Protein AF-0000000076352320 (afdb_homodimer)

Secondary structure (DSSP, 8-state):
---------HHHHHHHHHHHHHHHHHHHHHHSSGGGS-HHHHHHHHHHHHH-SB-HHHHHHHHT--HHHHHHHHHHHHHTTSEEEEE-SS-TTSEEEEE-HHHHHHHHHHHHHHHHHHHHHHHHH--HHHHHHHHHHHHHHHHHH--/---------HHHHHHHHHHHHHHHHHHHHHHSSGGGS-HHHHHHHHHHHHH-SB-HHHHHHHHT--HHHHHHHHHHHHHTTSEEEEE-SS-TTSEEEEE-HHHHHHHHHHHHHHHHHHHHHHHHH--HHHHHHHHHHHHHHHHHH--

Structure (mmCIF, N/CA/C/O backbone):
data_AF-0000000076352320-model_v1
#
loop_
_entity.id
_entity.type
_entity.pdbx_description
1 polymer 'MarR family transcriptional regulator'
#
loop_
_atom_site.group_PDB
_atom_site.id
_atom_site.type_symbol
_atom_site.label_atom_id
_atom_site.label_alt_id
_atom_site.label_comp_id
_atom_site.label_asym_id
_atom_site.label_entity_id
_atom_site.label_seq_id
_atom_site.pdbx_PDB_ins_code
_atom_site.Cartn_x
_atom_site.Cartn_y
_atom_site.Cartn_z
_atom_site.occupancy
_atom_site.B_iso_or_equiv
_atom_site.auth_seq_id
_atom_site.auth_comp_id
_atom_site.auth_asym_id
_atom_site.auth_atom_id
_atom_site.pdbx_PDB_model_num
ATOM 1 N N . MET A 1 1 ? 25.062 30.812 15.586 1 33.06 1 MET A N 1
ATOM 2 C CA . MET A 1 1 ? 24.734 30.047 14.383 1 33.06 1 MET A CA 1
ATOM 3 C C . MET A 1 1 ? 23.219 30.016 14.148 1 33.06 1 MET A C 1
ATOM 5 O O . MET A 1 1 ? 22.484 29.469 14.969 1 33.06 1 MET A O 1
ATOM 9 N N . SER A 1 2 ? 22.484 31.094 13.938 1 37.84 2 SER A N 1
ATOM 10 C CA . SER A 1 2 ? 21.078 31.5 13.922 1 37.84 2 SER A CA 1
ATOM 11 C C . SER A 1 2 ? 20.219 30.453 13.227 1 37.84 2 SER A C 1
ATOM 13 O O . SER A 1 2 ? 20.438 30.141 12.055 1 37.84 2 SER A O 1
ATOM 15 N N . GLY A 1 3 ? 19.938 29.25 13.742 1 38.16 3 GLY A N 1
ATOM 16 C CA . GLY A 1 3 ? 19.312 28 13.336 1 38.16 3 GLY A CA 1
ATOM 17 C C . GLY A 1 3 ? 18.125 28.219 12.406 1 38.16 3 GLY A C 1
ATOM 18 O O . GLY A 1 3 ? 16.984 28.359 12.867 1 38.16 3 GLY A O 1
ATOM 19 N N . HIS A 1 4 ? 18.047 29.016 11.344 1 44.88 4 HIS A N 1
ATOM 20 C CA . HIS A 1 4 ? 17.141 29.594 10.352 1 44.88 4 HIS A CA 1
ATOM 21 C C . HIS A 1 4 ? 16.094 28.578 9.922 1 44.88 4 HIS A C 1
ATOM 23 O O . HIS A 1 4 ? 16.422 27.516 9.406 1 44.88 4 HIS A O 1
ATOM 29 N N . SER A 1 5 ? 14.945 28.25 10.68 1 54.12 5 SER A N 1
ATOM 30 C CA . SER A 1 5 ? 13.766 27.391 10.562 1 54.12 5 SER A CA 1
ATOM 31 C C . SER A 1 5 ? 13.336 27.234 9.102 1 54.12 5 SER A C 1
ATOM 33 O O . SER A 1 5 ? 12.664 28.109 8.555 1 54.12 5 SER A O 1
ATOM 35 N N . GLU A 1 6 ? 14.25 26.891 8.148 1 72.38 6 GLU A N 1
ATOM 36 C CA . GLU A 1 6 ? 14.109 26.781 6.695 1 72.38 6 GLU A CA 1
ATOM 37 C C . GLU A 1 6 ? 12.75 26.234 6.305 1 72.38 6 GLU A C 1
ATOM 39 O O . GLU A 1 6 ? 12.266 25.266 6.914 1 72.38 6 GLU A O 1
ATOM 44 N N . GLU A 1 7 ? 11.93 27.188 5.766 1 89.44 7 GLU A N 1
ATOM 45 C CA . GLU A 1 7 ? 10.617 26.844 5.227 1 89.44 7 GLU A CA 1
ATOM 46 C C . GLU A 1 7 ? 10.664 25.547 4.43 1 89.44 7 GLU A C 1
ATOM 48 O O . GLU A 1 7 ? 11.586 25.328 3.641 1 89.44 7 GLU A O 1
ATOM 53 N N . PRO A 1 8 ? 9.82 24.688 4.875 1 94.69 8 PRO A N 1
ATOM 54 C CA . PRO A 1 8 ? 9.812 23.438 4.113 1 94.69 8 PRO A CA 1
ATOM 55 C C . PRO A 1 8 ? 9.594 23.656 2.619 1 94.69 8 PRO A C 1
ATOM 57 O O . PRO A 1 8 ? 8.875 24.578 2.225 1 94.69 8 PRO A O 1
ATOM 60 N N . THR A 1 9 ? 10.281 22.953 1.818 1 96.62 9 THR A N 1
ATOM 61 C CA . THR A 1 9 ? 10.055 22.953 0.377 1 96.62 9 THR A CA 1
ATOM 62 C C . THR A 1 9 ? 9.094 21.844 -0.023 1 96.62 9 THR A C 1
ATOM 64 O O . THR A 1 9 ? 8.961 20.844 0.687 1 96.62 9 THR A O 1
ATOM 67 N N . PRO A 1 10 ? 8.406 22.016 -1.134 1 97.12 10 PRO A N 1
ATOM 68 C CA . PRO A 1 10 ? 7.531 20.953 -1.627 1 97.12 10 PRO A CA 1
ATOM 69 C C . PRO A 1 10 ? 8.258 19.625 -1.788 1 97.12 10 PRO A C 1
ATOM 71 O O . PRO A 1 10 ? 7.703 18.562 -1.459 1 97.12 10 PRO A O 1
ATOM 74 N N . GLU A 1 11 ? 9.523 19.656 -2.23 1 96.31 11 GLU A N 1
ATOM 75 C CA . GLU A 1 11 ? 10.312 18.438 -2.432 1 96.31 11 GLU A CA 1
ATOM 76 C C . GLU A 1 11 ? 10.57 17.719 -1.11 1 96.31 11 GLU A C 1
ATOM 78 O O . GLU A 1 11 ? 10.461 16.484 -1.034 1 96.31 11 GLU A O 1
ATOM 83 N N . GLN A 1 12 ? 10.914 18.469 -0.175 1 96.31 12 GLN A N 1
ATOM 84 C CA . GLN A 1 12 ? 11.195 17.891 1.137 1 96.31 12 GLN A CA 1
ATOM 85 C C . GLN A 1 12 ? 9.938 17.297 1.76 1 96.31 12 GLN A C 1
ATOM 87 O O . GLN A 1 12 ? 9.969 16.188 2.287 1 96.31 12 GLN A O 1
ATOM 92 N N . VAL A 1 13 ? 8.836 18.047 1.68 1 97.56 13 VAL A N 1
ATOM 93 C CA . VAL A 1 13 ? 7.582 17.578 2.268 1 97.56 13 VAL A CA 1
ATOM 94 C C . VAL A 1 13 ? 7.09 16.344 1.534 1 97.56 13 VAL A C 1
ATOM 96 O O . VAL A 1 13 ? 6.625 15.383 2.162 1 97.56 13 VAL A O 1
ATOM 99 N N . ALA A 1 14 ? 7.23 16.328 0.217 1 97.44 14 ALA A N 1
ATOM 100 C CA . ALA A 1 14 ? 6.832 15.172 -0.581 1 97.44 14 ALA A CA 1
ATOM 101 C C . ALA A 1 14 ? 7.641 13.938 -0.196 1 97.44 14 ALA A C 1
ATOM 103 O O . ALA A 1 14 ? 7.086 12.844 -0.055 1 97.44 14 ALA A O 1
ATOM 104 N N . ALA A 1 15 ? 8.938 14.117 0.006 1 95.75 15 ALA A N 1
ATOM 105 C CA . ALA A 1 15 ? 9.812 13.008 0.381 1 95.75 15 ALA A CA 1
ATOM 106 C C . ALA A 1 15 ? 9.438 12.453 1.753 1 95.75 15 ALA A C 1
ATOM 108 O O . ALA A 1 15 ? 9.289 11.242 1.92 1 95.75 15 ALA A O 1
ATOM 109 N N . ASP A 1 16 ? 9.25 13.289 2.654 1 96.69 16 ASP A N 1
ATOM 110 C CA . ASP A 1 16 ? 8.922 12.883 4.02 1 96.69 16 ASP A CA 1
ATOM 111 C C . ASP A 1 16 ? 7.539 12.234 4.078 1 96.69 16 ASP A C 1
ATOM 113 O O . ASP A 1 16 ? 7.352 11.227 4.77 1 96.69 16 ASP A O 1
ATOM 117 N N . LEU A 1 17 ? 6.602 12.82 3.334 1 97.81 17 LEU A N 1
ATOM 118 C CA . LEU A 1 17 ? 5.242 12.289 3.305 1 97.81 17 LEU A CA 1
ATOM 119 C C . LEU A 1 17 ? 5.211 10.906 2.676 1 97.81 17 LEU A C 1
ATOM 121 O O . LEU A 1 17 ? 4.574 9.992 3.207 1 97.81 17 LEU A O 1
ATOM 125 N N . THR A 1 18 ? 5.941 10.734 1.584 1 95.62 18 THR A N 1
ATOM 126 C CA . THR A 1 18 ? 6 9.438 0.922 1 95.62 18 THR A CA 1
ATOM 127 C C . THR A 1 18 ? 6.562 8.375 1.862 1 95.62 18 THR A C 1
ATOM 129 O O . THR A 1 18 ? 6.027 7.266 1.949 1 95.62 18 THR A O 1
ATOM 132 N N . GLN A 1 19 ? 7.555 8.711 2.611 1 93.19 19 GLN A N 1
ATOM 133 C CA . GLN A 1 19 ? 8.195 7.773 3.523 1 93.19 19 GLN A CA 1
ATOM 134 C C . GLN A 1 19 ? 7.262 7.395 4.668 1 93.19 19 GLN A C 1
ATOM 136 O O . GLN A 1 19 ? 7.082 6.211 4.961 1 93.19 19 GLN A O 1
ATOM 141 N N . VAL A 1 20 ? 6.648 8.359 5.27 1 96.81 20 VAL A N 1
ATOM 142 C CA . VAL A 1 20 ? 5.84 8.094 6.453 1 96.81 20 VAL A CA 1
ATOM 143 C C . VAL A 1 20 ? 4.555 7.375 6.051 1 96.81 20 VAL A C 1
ATOM 145 O O . VAL A 1 20 ? 4.055 6.523 6.789 1 96.81 20 VAL A O 1
ATOM 148 N N . VAL A 1 21 ? 4.027 7.719 4.91 1 96.56 21 VAL A N 1
ATOM 149 C CA . VAL A 1 21 ? 2.842 7.039 4.398 1 96.56 21 VAL A CA 1
ATOM 150 C C . VAL A 1 21 ? 3.162 5.57 4.125 1 96.56 21 VAL A C 1
ATOM 152 O O . VAL A 1 21 ? 2.363 4.688 4.441 1 96.56 21 VAL A O 1
ATOM 155 N N . GLY A 1 22 ? 4.336 5.336 3.564 1 92.38 22 GLY A N 1
ATOM 156 C CA . GLY A 1 22 ? 4.758 3.959 3.375 1 92.38 22 GLY A CA 1
ATOM 157 C C . GLY A 1 22 ? 4.789 3.16 4.664 1 92.38 22 GLY A C 1
ATOM 158 O O . GLY A 1 22 ? 4.332 2.016 4.703 1 92.38 22 GLY A O 1
ATOM 159 N N . ARG A 1 23 ? 5.27 3.711 5.727 1 92.12 23 ARG A N 1
ATOM 160 C CA . ARG A 1 23 ? 5.324 3.055 7.031 1 92.12 23 ARG A CA 1
ATOM 161 C C . ARG A 1 23 ? 3.926 2.885 7.613 1 92.12 23 ARG A C 1
ATOM 163 O O . ARG A 1 23 ? 3.611 1.841 8.188 1 92.12 23 ARG A O 1
ATOM 170 N N . LEU A 1 24 ? 3.113 3.891 7.449 1 95.62 24 LEU A N 1
ATOM 171 C CA . LEU A 1 24 ? 1.746 3.842 7.957 1 95.62 24 LEU A CA 1
ATOM 172 C C . LEU A 1 24 ? 0.954 2.729 7.281 1 95.62 24 LEU A C 1
ATOM 174 O O . LEU A 1 24 ? 0.256 1.963 7.949 1 95.62 24 LEU A O 1
ATOM 178 N N . VAL A 1 25 ? 1.104 2.619 5.988 1 92.5 25 VAL A N 1
ATOM 179 C CA . VAL A 1 25 ? 0.386 1.595 5.234 1 92.5 25 VAL A CA 1
ATOM 180 C C . VAL A 1 25 ? 0.854 0.208 5.672 1 92.5 25 VAL A C 1
ATOM 182 O O . VAL A 1 25 ? 0.051 -0.723 5.77 1 92.5 25 VAL A O 1
ATOM 185 N N . ARG A 1 26 ? 2.094 0.043 5.945 1 87.06 26 ARG A N 1
ATOM 186 C CA . ARG A 1 26 ? 2.617 -1.228 6.438 1 87.06 26 ARG A CA 1
ATOM 187 C C . ARG A 1 26 ? 2.012 -1.579 7.793 1 87.06 26 ARG A C 1
ATOM 189 O O . ARG A 1 26 ? 1.633 -2.727 8.031 1 87.06 26 ARG A O 1
ATOM 196 N N . LYS A 1 27 ? 1.916 -0.643 8.672 1 90.44 27 LYS A N 1
ATOM 197 C CA . LYS A 1 27 ? 1.318 -0.864 9.984 1 90.44 27 LYS A CA 1
ATOM 198 C C . LYS A 1 27 ? -0.164 -1.204 9.859 1 90.44 27 LYS A C 1
ATOM 200 O O . LYS A 1 27 ? -0.658 -2.104 10.547 1 90.44 27 LYS A O 1
ATOM 205 N N . LEU A 1 28 ? -0.851 -0.469 9 1 90.12 28 LEU A N 1
ATOM 206 C CA . LEU A 1 28 ? -2.268 -0.732 8.766 1 90.12 28 LEU A CA 1
ATOM 207 C C . LEU A 1 28 ? -2.475 -2.141 8.219 1 90.12 28 LEU A C 1
ATOM 209 O O . LEU A 1 28 ? -3.389 -2.85 8.656 1 90.12 28 LEU A O 1
ATOM 213 N N . ARG A 1 29 ? -1.622 -2.527 7.344 1 83.31 29 ARG A N 1
ATOM 214 C CA . ARG A 1 29 ? -1.715 -3.863 6.766 1 83.31 29 ARG A CA 1
ATOM 215 C C . ARG A 1 29 ? -1.489 -4.938 7.824 1 83.31 29 ARG A C 1
ATOM 217 O O . ARG A 1 29 ? -2.186 -5.953 7.844 1 83.31 29 ARG A O 1
ATOM 224 N N . SER A 1 30 ? -0.525 -4.75 8.719 1 84.06 30 SER A N 1
ATOM 225 C CA . SER A 1 30 ? -0.202 -5.723 9.758 1 84.06 30 SER A CA 1
ATOM 226 C C . SER A 1 30 ? -1.321 -5.82 10.789 1 84.06 30 SER A C 1
ATOM 228 O O . SER A 1 30 ? -1.44 -6.828 11.492 1 84.06 30 SER A O 1
ATOM 230 N N . ALA A 1 31 ? -2.074 -4.805 10.961 1 81.75 31 ALA A N 1
ATOM 231 C CA . ALA A 1 31 ? -3.166 -4.746 11.93 1 81.75 31 ALA A CA 1
ATOM 232 C C . ALA A 1 31 ? -4.402 -5.473 11.406 1 81.75 31 ALA A C 1
ATOM 234 O O . ALA A 1 31 ? -5.328 -5.762 12.172 1 81.75 31 ALA A O 1
ATOM 235 N N . SER A 1 32 ? -4.461 -5.766 10.133 1 79.06 32 SER A N 1
ATOM 236 C CA . SER A 1 32 ? -5.645 -6.363 9.531 1 79.06 32 SER A CA 1
ATOM 237 C C . SER A 1 32 ? -5.664 -7.879 9.719 1 79.06 32 SER A C 1
ATOM 239 O O . SER A 1 32 ? -4.641 -8.539 9.539 1 79.06 32 SER A O 1
ATOM 241 N N . PRO A 1 33 ? -6.746 -8.406 10.352 1 64.69 33 PRO A N 1
ATOM 242 C CA . PRO A 1 33 ? -6.93 -9.859 10.461 1 64.69 33 PRO A CA 1
ATOM 243 C C . PRO A 1 33 ? -6.773 -10.578 9.117 1 64.69 33 PRO A C 1
ATOM 245 O O . PRO A 1 33 ? -6.695 -11.805 9.078 1 64.69 33 PRO A O 1
ATOM 248 N N . MET A 1 34 ? -6.895 -9.789 8.109 1 63.72 34 MET A N 1
ATOM 249 C CA . MET A 1 34 ? -6.727 -10.422 6.805 1 63.72 34 MET A CA 1
ATOM 250 C C . MET A 1 34 ? -5.34 -11.047 6.676 1 63.72 34 MET A C 1
ATOM 252 O O . MET A 1 34 ? -4.859 -11.273 5.566 1 63.72 34 MET A O 1
ATOM 256 N N . ASN A 1 35 ? -4.832 -11.297 7.863 1 62.5 35 ASN A N 1
ATOM 257 C CA . ASN A 1 35 ? -3.443 -11.734 7.98 1 62.5 35 ASN A CA 1
ATOM 258 C C . ASN A 1 35 ? -3.209 -13.062 7.273 1 62.5 35 ASN A C 1
ATOM 260 O O . ASN A 1 35 ? -2.09 -13.359 6.852 1 62.5 35 ASN A O 1
ATOM 264 N N . GLY A 1 36 ? -4.348 -13.664 6.832 1 74.12 36 GLY A N 1
ATOM 265 C CA . GLY A 1 36 ? -4.094 -14.914 6.133 1 74.12 36 GLY A CA 1
ATOM 266 C C . GLY A 1 36 ? -4.199 -14.781 4.625 1 74.12 36 GLY A C 1
ATOM 267 O O . GLY A 1 36 ? -3.945 -15.734 3.893 1 74.12 36 GLY A O 1
ATOM 268 N N . LEU A 1 37 ? -4.457 -13.516 4.156 1 86.62 37 LEU A N 1
ATOM 269 C CA . LEU A 1 37 ? -4.559 -13.297 2.717 1 86.62 37 LEU A CA 1
ATOM 270 C C . LEU A 1 37 ? -3.273 -12.688 2.164 1 86.62 37 LEU A C 1
ATOM 272 O O . LEU A 1 37 ? -2.688 -11.797 2.781 1 86.62 37 LEU A O 1
ATOM 276 N N . SER A 1 38 ? -2.809 -13.297 1.029 1 82.44 38 SER A N 1
ATOM 277 C CA . SER A 1 38 ? -1.671 -12.703 0.333 1 82.44 38 SER A CA 1
ATOM 278 C C . SER A 1 38 ? -2.018 -11.328 -0.229 1 82.44 38 SER A C 1
ATOM 280 O O . SER A 1 38 ? -3.193 -10.984 -0.357 1 82.44 38 SER A O 1
ATOM 282 N N . PRO A 1 39 ? -1.029 -10.57 -0.506 1 81.81 39 PRO A N 1
ATOM 283 C CA . PRO A 1 39 ? -1.282 -9.266 -1.124 1 81.81 39 PRO A CA 1
ATOM 284 C C . PRO A 1 39 ? -2.127 -9.367 -2.393 1 81.81 39 PRO A C 1
ATOM 286 O O . PRO A 1 39 ? -3.016 -8.539 -2.613 1 81.81 39 PRO A O 1
ATOM 289 N N . SER A 1 40 ? -1.866 -10.367 -3.156 1 85.5 40 SER A N 1
ATOM 290 C CA . SER A 1 40 ? -2.627 -10.555 -4.387 1 85.5 40 SER A CA 1
ATOM 291 C C . SER A 1 40 ? -4.082 -10.898 -4.09 1 85.5 40 SER A C 1
ATOM 293 O O . SER A 1 40 ? -4.992 -10.422 -4.773 1 85.5 40 SER A O 1
ATOM 295 N N . GLN A 1 41 ? -4.301 -11.719 -3.104 1 89.31 41 GLN A N 1
ATOM 296 C CA . GLN A 1 41 ? -5.66 -12.07 -2.707 1 89.31 41 GLN A CA 1
ATOM 297 C C . GLN A 1 41 ? -6.414 -10.852 -2.191 1 89.31 41 GLN A C 1
ATOM 299 O O . GLN A 1 41 ? -7.574 -10.633 -2.547 1 89.31 41 GLN A O 1
ATOM 304 N N . ARG A 1 42 ? -5.742 -10.133 -1.439 1 89.06 42 ARG A N 1
ATOM 305 C CA . ARG A 1 42 ? -6.336 -8.906 -0.917 1 89.06 42 ARG A CA 1
ATOM 306 C C . ARG A 1 42 ? -6.68 -7.938 -2.045 1 89.06 42 ARG A C 1
ATOM 308 O O . ARG A 1 42 ? -7.742 -7.312 -2.031 1 89.06 42 ARG A O 1
ATOM 315 N N . SER A 1 43 ? -5.789 -7.801 -2.922 1 89.25 43 SER A N 1
ATOM 316 C CA . SER A 1 43 ? -5.992 -6.906 -4.059 1 89.25 43 SER A CA 1
ATOM 317 C C . SER A 1 43 ? -7.215 -7.316 -4.871 1 89.25 43 SER A C 1
ATOM 319 O O . SER A 1 43 ? -8.008 -6.469 -5.281 1 89.25 43 SER A O 1
ATOM 321 N N . VAL A 1 44 ? -7.359 -8.539 -5.105 1 93.31 44 VAL A N 1
ATOM 322 C CA . VAL A 1 44 ? -8.492 -9.047 -5.871 1 93.31 44 VAL A CA 1
ATOM 323 C C . VAL A 1 44 ? -9.797 -8.742 -5.137 1 93.31 44 VAL A C 1
ATOM 325 O O . VAL A 1 44 ? -10.758 -8.25 -5.734 1 93.31 44 VAL A O 1
ATOM 328 N N . LEU A 1 45 ? -9.836 -9.031 -3.859 1 95 45 LEU A N 1
ATOM 329 C CA . LEU A 1 45 ? -11.031 -8.742 -3.07 1 95 45 LEU A CA 1
ATOM 330 C C . LEU A 1 45 ? -11.383 -7.266 -3.131 1 95 45 LEU A C 1
ATOM 332 O O . LEU A 1 45 ? -12.555 -6.906 -3.297 1 95 45 LEU A O 1
ATOM 336 N N . ALA A 1 46 ? -10.391 -6.465 -2.969 1 91.88 46 ALA A N 1
ATOM 337 C CA . ALA A 1 46 ? -10.609 -5.023 -2.988 1 91.88 46 ALA A CA 1
ATOM 338 C C . ALA A 1 46 ? -11.156 -4.57 -4.34 1 91.88 46 ALA A C 1
ATOM 340 O O . ALA A 1 46 ? -12.039 -3.715 -4.402 1 91.88 46 ALA A O 1
ATOM 341 N N . ARG A 1 47 ? -10.641 -5.094 -5.402 1 93.31 47 ARG A N 1
ATOM 342 C CA . ARG A 1 47 ? -11.094 -4.734 -6.742 1 93.31 47 ARG A CA 1
ATOM 343 C C . ARG A 1 47 ? -12.539 -5.148 -6.965 1 93.31 47 ARG A C 1
ATOM 345 O O . ARG A 1 47 ? -13.336 -4.383 -7.52 1 93.31 47 ARG A O 1
ATOM 352 N N . LEU A 1 48 ? -12.852 -6.277 -6.52 1 96.88 48 LEU A N 1
ATOM 353 C CA . LEU A 1 48 ? -14.227 -6.746 -6.66 1 96.88 48 LEU A CA 1
ATOM 354 C C . LEU A 1 48 ? -15.18 -5.891 -5.828 1 96.88 48 LEU A C 1
ATOM 356 O O . LEU A 1 48 ? -16.312 -5.633 -6.246 1 96.88 48 LEU A O 1
ATOM 360 N N . ASP A 1 49 ? -14.703 -5.527 -4.652 1 95.25 49 ASP A N 1
ATOM 361 C CA . ASP A 1 49 ? -15.508 -4.699 -3.758 1 95.25 49 ASP A CA 1
ATOM 362 C C . ASP A 1 49 ? -15.789 -3.334 -4.383 1 95.25 49 ASP A C 1
ATOM 364 O O . ASP A 1 49 ? -16.922 -2.854 -4.344 1 95.25 49 ASP A O 1
ATOM 368 N N . ARG A 1 50 ? -14.859 -2.705 -5.004 1 90.94 50 ARG A N 1
ATOM 369 C CA . ARG A 1 50 ? -14.961 -1.349 -5.527 1 90.94 50 ARG A CA 1
ATOM 370 C C . ARG A 1 50 ? -15.578 -1.348 -6.922 1 90.94 50 ARG A C 1
ATOM 372 O O . ARG A 1 50 ? -16.391 -0.474 -7.25 1 90.94 50 ARG A O 1
ATOM 379 N N . GLY A 1 51 ? -15.234 -2.277 -7.754 1 93.94 51 GLY A N 1
ATOM 380 C CA . GLY A 1 51 ? -15.586 -2.248 -9.164 1 93.94 51 GLY A CA 1
ATOM 381 C C . GLY A 1 51 ? -16.734 -3.17 -9.508 1 93.94 51 GLY A C 1
ATOM 382 O O . GLY A 1 51 ? -17.281 -3.109 -10.617 1 93.94 51 GLY A O 1
ATOM 383 N N . GLY A 1 52 ? -17.031 -4.062 -8.617 1 95.38 52 GLY A N 1
ATOM 384 C CA . GLY A 1 52 ? -18.078 -5.027 -8.883 1 95.38 52 GLY A CA 1
ATOM 385 C C . GLY A 1 52 ? -17.578 -6.281 -9.57 1 95.38 52 GLY A C 1
ATOM 386 O O . GLY A 1 52 ? -16.375 -6.488 -9.695 1 95.38 52 GLY A O 1
ATOM 387 N N . PRO A 1 53 ? -18.531 -7.137 -9.977 1 96.06 53 PRO A N 1
ATOM 388 C CA . PRO A 1 53 ? -18.188 -8.414 -10.609 1 96.06 53 PRO A CA 1
ATOM 389 C C . PRO A 1 53 ? -17.328 -8.234 -11.859 1 96.06 53 PRO A C 1
ATOM 391 O O . PRO A 1 53 ? -17.5 -7.27 -12.609 1 96.06 53 PRO A O 1
ATOM 394 N N . THR A 1 54 ? -16.406 -9.141 -12.07 1 96.12 54 THR A N 1
ATOM 395 C CA . THR A 1 54 ? -15.516 -9.086 -13.219 1 96.12 54 THR A CA 1
ATOM 396 C C . THR A 1 54 ? -14.969 -10.477 -13.539 1 96.12 54 THR A C 1
ATOM 398 O O . THR A 1 54 ? -15.328 -11.461 -12.891 1 96.12 54 THR A O 1
ATOM 401 N N . THR A 1 55 ? -14.102 -10.617 -14.57 1 95.06 55 THR A N 1
ATOM 402 C CA . THR A 1 55 ? -13.594 -11.906 -15.008 1 95.06 55 THR A CA 1
ATOM 403 C C . THR A 1 55 ? -12.164 -12.125 -14.516 1 95.06 55 THR A C 1
ATOM 405 O O . THR A 1 55 ? -11.469 -11.164 -14.18 1 95.06 55 THR A O 1
ATOM 408 N N . THR A 1 56 ? -11.812 -13.383 -14.523 1 95.06 56 THR A N 1
ATOM 409 C CA . THR A 1 56 ? -10.438 -13.727 -14.188 1 95.06 56 THR A CA 1
ATOM 410 C C . THR A 1 56 ? -9.461 -13.008 -15.117 1 95.06 56 THR A C 1
ATOM 412 O O . THR A 1 56 ? -8.422 -12.508 -14.672 1 95.06 56 THR A O 1
ATOM 415 N N . ALA A 1 57 ? -9.812 -12.93 -16.375 1 93.69 57 ALA A N 1
ATOM 416 C CA . ALA A 1 57 ? -8.953 -12.289 -17.375 1 93.69 57 ALA A CA 1
ATOM 417 C C . ALA A 1 57 ? -8.789 -10.797 -17.094 1 93.69 57 ALA A C 1
ATOM 419 O O . ALA A 1 57 ? -7.688 -10.258 -17.172 1 93.69 57 ALA A O 1
ATOM 420 N N . GLU A 1 58 ? -9.852 -10.133 -16.75 1 93.94 58 GLU A N 1
ATOM 421 C CA . GLU A 1 58 ? -9.82 -8.711 -16.438 1 93.94 58 GLU A CA 1
ATOM 422 C C . GLU A 1 58 ? -9.016 -8.453 -15.164 1 93.94 58 GLU A C 1
ATOM 424 O O . GLU A 1 58 ? -8.281 -7.461 -15.078 1 93.94 58 GLU A O 1
ATOM 429 N N . LEU A 1 59 ? -9.156 -9.297 -14.195 1 94.31 59 LEU A N 1
ATOM 430 C CA . LEU A 1 59 ? -8.383 -9.188 -12.969 1 94.31 59 LEU A CA 1
ATOM 431 C C . LEU A 1 59 ? -6.891 -9.328 -13.242 1 94.31 59 LEU A C 1
ATOM 433 O O . LEU A 1 59 ? -6.078 -8.578 -12.695 1 94.31 59 LEU A O 1
ATOM 437 N N . ALA A 1 60 ? -6.555 -10.297 -14.062 1 91.06 60 ALA A N 1
ATOM 438 C CA . ALA A 1 60 ? -5.152 -10.523 -14.391 1 91.06 60 ALA A CA 1
ATOM 439 C C . ALA A 1 60 ? -4.535 -9.281 -15.039 1 91.06 60 ALA A C 1
ATOM 441 O O . ALA A 1 60 ? -3.428 -8.875 -14.688 1 91.06 60 ALA A O 1
ATOM 442 N N . ARG A 1 61 ? -5.305 -8.656 -15.961 1 88.62 61 ARG A N 1
ATOM 443 C CA . ARG A 1 61 ? -4.855 -7.441 -16.641 1 88.62 61 ARG A CA 1
ATOM 444 C C . ARG A 1 61 ? -4.676 -6.297 -15.648 1 88.62 61 ARG A C 1
ATOM 446 O O . ARG A 1 61 ? -3.654 -5.605 -15.664 1 88.62 61 ARG A O 1
ATOM 453 N N . ALA A 1 62 ? -5.648 -6.176 -14.789 1 86.5 62 ALA A N 1
ATOM 454 C CA . ALA A 1 62 ? -5.629 -5.082 -13.82 1 86.5 62 ALA A CA 1
ATOM 455 C C . ALA A 1 62 ? -4.465 -5.234 -12.844 1 86.5 62 ALA A C 1
ATOM 457 O O . ALA A 1 62 ? -3.9 -4.242 -12.383 1 86.5 62 ALA A O 1
ATOM 458 N N . GLU A 1 63 ? -4.055 -6.465 -12.484 1 83.81 63 GLU A N 1
ATOM 459 C CA . GLU A 1 63 ? -3.025 -6.734 -11.484 1 83.81 63 GLU A CA 1
ATOM 460 C C . GLU A 1 63 ? -1.666 -6.961 -12.141 1 83.81 63 GLU A C 1
ATOM 462 O O . GLU A 1 63 ? -0.678 -7.238 -11.461 1 83.81 63 GLU A O 1
ATOM 467 N N . PHE A 1 64 ? -1.604 -6.953 -13.445 1 79.75 64 PHE A N 1
ATOM 468 C CA . PHE A 1 64 ? -0.377 -7.133 -14.211 1 79.75 64 PHE A CA 1
ATOM 469 C C . PHE A 1 64 ? 0.27 -8.477 -13.891 1 79.75 64 PHE A C 1
ATOM 471 O O . PHE A 1 64 ? 1.469 -8.539 -13.609 1 79.75 64 PHE A O 1
ATOM 478 N N . VAL A 1 65 ? -0.568 -9.484 -13.875 1 83.06 65 VAL A N 1
ATOM 479 C CA . VAL A 1 65 ? -0.073 -10.836 -13.656 1 83.06 65 VAL A CA 1
ATOM 480 C C . VAL A 1 65 ? -0.539 -11.75 -14.797 1 83.06 65 VAL A C 1
ATOM 482 O O . VAL A 1 65 ? -1.45 -11.398 -15.547 1 83.06 65 VAL A O 1
ATOM 485 N N . ARG A 1 66 ? 0.108 -12.906 -14.914 1 82.31 66 ARG A N 1
ATOM 486 C CA . ARG A 1 66 ? -0.297 -13.906 -15.891 1 82.31 66 ARG A CA 1
ATOM 487 C C . ARG A 1 66 ? -1.65 -14.508 -15.531 1 82.31 66 ARG A C 1
ATOM 489 O O . ARG A 1 66 ? -1.943 -14.734 -14.359 1 82.31 66 ARG A O 1
ATOM 496 N N . PRO A 1 67 ? -2.441 -14.867 -16.578 1 88.69 67 PRO A N 1
ATOM 497 C CA . PRO A 1 67 ? -3.748 -15.477 -16.328 1 88.69 67 PRO A CA 1
ATOM 498 C C . PRO A 1 67 ? -3.656 -16.734 -15.477 1 88.69 67 PRO A C 1
ATOM 500 O O . PRO A 1 67 ? -4.492 -16.953 -14.594 1 88.69 67 PRO A O 1
ATOM 503 N N . GLN A 1 68 ? -2.67 -17.438 -15.664 1 85.56 68 GLN A N 1
ATOM 504 C CA . GLN A 1 68 ? -2.502 -18.656 -14.891 1 85.56 68 GLN A CA 1
ATOM 505 C C . GLN A 1 68 ? -2.307 -18.359 -13.414 1 85.56 68 GLN A C 1
ATOM 507 O O . GLN A 1 68 ? -2.84 -19.062 -12.555 1 85.56 68 GLN A O 1
ATOM 512 N N . SER A 1 69 ? -1.496 -17.344 -13.094 1 85.12 69 SER A N 1
ATOM 513 C CA . SER A 1 69 ? -1.286 -16.922 -11.711 1 85.12 69 SER A CA 1
ATOM 514 C C . SER A 1 69 ? -2.576 -16.406 -11.086 1 85.12 69 SER A C 1
ATOM 516 O O . SER A 1 69 ? -2.887 -16.703 -9.938 1 85.12 69 SER A O 1
ATOM 518 N N . MET A 1 70 ? -3.242 -15.648 -11.812 1 91.38 70 MET A N 1
ATOM 519 C CA . MET A 1 70 ? -4.516 -15.102 -11.352 1 91.38 70 MET A CA 1
ATOM 520 C C . MET A 1 70 ? -5.52 -16.219 -11.086 1 91.38 70 MET A C 1
ATOM 522 O O . MET A 1 70 ? -6.262 -16.156 -10.102 1 91.38 70 MET A O 1
ATOM 526 N N . ARG A 1 71 ? -5.566 -17.234 -11.93 1 93.44 71 ARG A N 1
ATOM 527 C CA . ARG A 1 71 ? -6.461 -18.359 -11.727 1 93.44 71 ARG A CA 1
ATOM 528 C C . ARG A 1 71 ? -6.191 -19.047 -10.391 1 93.44 71 ARG A C 1
ATOM 530 O O . ARG A 1 71 ? -7.129 -19.438 -9.688 1 93.44 71 ARG A O 1
ATOM 537 N N . MET A 1 72 ? -4.953 -19.078 -10.055 1 90.5 72 MET A N 1
ATOM 538 C CA . MET A 1 72 ? -4.59 -19.672 -8.773 1 90.5 72 MET A CA 1
ATOM 539 C C . MET A 1 72 ? -5.09 -18.812 -7.613 1 90.5 72 MET A C 1
ATOM 541 O O . MET A 1 72 ? -5.617 -19.344 -6.629 1 90.5 72 MET A O 1
ATOM 545 N N . THR A 1 73 ? -4.852 -17.578 -7.707 1 91.38 73 THR A N 1
ATOM 546 C CA . THR A 1 73 ? -5.32 -16.641 -6.691 1 91.38 73 THR A CA 1
ATOM 547 C C . THR A 1 73 ? -6.836 -16.719 -6.535 1 91.38 73 THR A C 1
ATOM 549 O O . THR A 1 73 ? -7.348 -16.797 -5.418 1 91.38 73 THR A O 1
ATOM 552 N N . VAL A 1 74 ? -7.508 -16.75 -7.648 1 96.06 74 VAL A N 1
ATOM 553 C CA . VAL A 1 74 ? -8.969 -16.812 -7.672 1 96.06 74 VAL A CA 1
ATOM 554 C C . VAL A 1 74 ? -9.438 -18.141 -7.078 1 96.06 74 VAL A C 1
ATOM 556 O O . VAL A 1 74 ? -10.359 -18.172 -6.262 1 96.06 74 VAL A O 1
ATOM 559 N N . SER A 1 75 ? -8.828 -19.203 -7.508 1 95.88 75 SER A N 1
ATOM 560 C CA . SER A 1 75 ? -9.172 -20.516 -6.984 1 95.88 75 SER A CA 1
ATOM 561 C C . SER A 1 75 ? -9.031 -20.562 -5.469 1 95.88 75 SER A C 1
ATOM 563 O O . SER A 1 75 ? -9.883 -21.125 -4.777 1 95.88 75 SER A O 1
ATOM 565 N N . ALA A 1 76 ? -8.016 -19.984 -4.961 1 93.31 76 ALA A N 1
ATOM 566 C CA . ALA A 1 76 ? -7.789 -19.953 -3.518 1 93.31 76 ALA A CA 1
ATOM 567 C C . ALA A 1 76 ? -8.898 -19.172 -2.814 1 93.31 76 ALA A C 1
ATOM 569 O O . ALA A 1 76 ? -9.422 -19.625 -1.789 1 93.31 76 ALA A O 1
ATOM 570 N N . LEU A 1 77 ? -9.258 -18.047 -3.332 1 96.31 77 LEU A N 1
ATOM 571 C CA . LEU A 1 77 ? -10.312 -17.219 -2.754 1 96.31 77 LEU A CA 1
ATOM 572 C C . LEU A 1 77 ? -11.656 -17.938 -2.801 1 96.31 77 LEU A C 1
ATOM 574 O O . LEU A 1 77 ? -12.469 -17.797 -1.884 1 96.31 77 LEU A O 1
ATOM 578 N N . GLU A 1 78 ? -11.898 -18.719 -3.877 1 97.31 78 GLU A N 1
ATOM 579 C CA . GLU A 1 78 ? -13.109 -19.531 -3.977 1 97.31 78 GLU A CA 1
ATOM 580 C C . GLU A 1 78 ? -13.133 -20.609 -2.906 1 97.31 78 GLU A C 1
ATOM 582 O O . GLU A 1 78 ? -14.164 -20.844 -2.273 1 97.31 78 GLU A O 1
ATOM 587 N N . SER A 1 79 ? -12.016 -21.234 -2.787 1 96.06 79 SER A N 1
ATOM 588 C CA . SER A 1 79 ? -11.922 -22.297 -1.799 1 96.06 79 SER A CA 1
ATOM 589 C C . SER A 1 79 ? -12.164 -21.781 -0.388 1 96.06 79 SER A C 1
ATOM 591 O O . SER A 1 79 ? -12.656 -22.5 0.476 1 96.06 79 SER A O 1
ATOM 593 N N . MET A 1 80 ? -11.844 -20.516 -0.128 1 94.81 80 MET A N 1
ATOM 594 C CA . MET A 1 80 ? -12.055 -19.859 1.161 1 94.81 80 MET A CA 1
ATOM 595 C C . MET A 1 80 ? -13.469 -19.281 1.25 1 94.81 80 MET A C 1
ATOM 597 O O . MET A 1 80 ? -13.828 -18.656 2.252 1 94.81 80 MET A O 1
ATOM 601 N N . ALA A 1 81 ? -14.211 -19.391 0.163 1 97.19 81 ALA A N 1
ATOM 602 C CA . ALA A 1 81 ? -15.602 -18.953 0.06 1 97.19 81 ALA A CA 1
ATOM 603 C C . ALA A 1 81 ? -15.703 -17.438 0.141 1 97.19 81 ALA A C 1
ATOM 605 O O . ALA A 1 81 ? -16.688 -16.891 0.644 1 97.19 81 ALA A O 1
ATOM 606 N N . LEU A 1 82 ? -14.703 -16.75 -0.295 1 97.38 82 LEU A N 1
ATOM 607 C CA . LEU A 1 82 ? -14.688 -15.289 -0.252 1 97.38 82 LEU A CA 1
ATOM 608 C C . LEU A 1 82 ? -15.211 -14.703 -1.559 1 97.38 82 LEU A C 1
ATOM 610 O O . LEU A 1 82 ? -15.648 -13.547 -1.596 1 97.38 82 LEU A O 1
ATOM 614 N N . ILE A 1 83 ? -15.07 -15.461 -2.598 1 98.25 83 ILE A N 1
ATOM 615 C CA . ILE A 1 83 ? -15.641 -15.062 -3.883 1 98.25 83 ILE A CA 1
ATOM 616 C C . ILE A 1 83 ? -16.406 -16.234 -4.484 1 98.25 83 ILE A C 1
ATOM 618 O O . ILE A 1 83 ? -16.281 -17.375 -4.031 1 98.25 83 ILE A O 1
ATOM 622 N N . GLU A 1 84 ? -17.219 -15.961 -5.453 1 98.12 84 GLU A N 1
ATOM 623 C CA . GLU A 1 84 ? -17.984 -16.969 -6.184 1 98.12 84 GLU A CA 1
ATOM 624 C C . GLU A 1 84 ? -17.984 -16.688 -7.684 1 98.12 84 GLU A C 1
ATOM 626 O O . GLU A 1 84 ? -17.766 -15.547 -8.102 1 98.12 84 GLU A O 1
ATOM 631 N N . ARG A 1 85 ? -18.172 -17.766 -8.406 1 96.5 85 ARG A N 1
ATOM 632 C CA . ARG A 1 85 ? -18.188 -17.719 -9.867 1 96.5 85 ARG A CA 1
ATOM 633 C C . ARG A 1 85 ? -19.594 -18 -10.406 1 96.5 85 ARG A C 1
ATOM 635 O O . ARG A 1 85 ? -20.297 -18.875 -9.898 1 96.5 85 ARG A O 1
ATOM 642 N N . ALA A 1 86 ? -20.016 -17.281 -11.359 1 95.38 86 ALA A N 1
ATOM 643 C CA . ALA A 1 86 ? -21.281 -17.516 -12.055 1 95.38 86 ALA A CA 1
ATOM 644 C C . ALA A 1 86 ? -21.125 -17.312 -13.555 1 95.38 86 ALA A C 1
ATOM 646 O O . ALA A 1 86 ? -20.266 -16.547 -14 1 95.38 86 ALA A O 1
ATOM 647 N N . PRO A 1 87 ? -21.938 -18.047 -14.32 1 91.81 87 PRO A N 1
ATOM 648 C CA . PRO A 1 87 ? -21.922 -17.781 -15.758 1 91.81 87 PRO A CA 1
ATOM 649 C C . PRO A 1 87 ? -22.281 -16.344 -16.094 1 91.81 87 PRO A C 1
ATOM 651 O O . PRO A 1 87 ? -23.156 -15.75 -15.445 1 91.81 87 PRO A O 1
ATOM 654 N N . ASP A 1 88 ? -21.531 -15.766 -16.938 1 85 88 ASP A N 1
ATOM 655 C CA . ASP A 1 88 ? -21.891 -14.438 -17.422 1 85 88 ASP A CA 1
ATOM 656 C C . ASP A 1 88 ? -23.25 -14.453 -18.125 1 85 88 ASP A C 1
ATOM 658 O O . ASP A 1 88 ? -23.438 -15.211 -19.078 1 85 88 ASP A O 1
ATOM 662 N N . PRO A 1 89 ? -24.172 -13.641 -17.703 1 83.19 89 PRO A N 1
ATOM 663 C CA . PRO A 1 89 ? -25.5 -13.648 -18.328 1 83.19 89 PRO A CA 1
ATOM 664 C C . PRO A 1 89 ? -25.469 -13.227 -19.797 1 83.19 89 PRO A C 1
ATOM 666 O O . PRO A 1 89 ? -26.312 -13.641 -20.578 1 83.19 89 PRO A O 1
ATOM 669 N N . ASP A 1 90 ? -24.469 -12.383 -20.078 1 83.38 90 ASP A N 1
ATOM 670 C CA . ASP A 1 90 ? -24.391 -11.828 -21.422 1 83.38 90 ASP A CA 1
ATOM 671 C C . ASP A 1 90 ? -23.547 -12.711 -22.344 1 83.38 90 ASP A C 1
ATOM 673 O O . ASP A 1 90 ? -23.625 -12.594 -23.562 1 83.38 90 ASP A O 1
ATOM 677 N N . ASP A 1 91 ? -22.641 -13.328 -21.75 1 79.69 91 ASP A N 1
ATOM 678 C CA . ASP A 1 91 ? -21.766 -14.242 -22.484 1 79.69 91 ASP A CA 1
ATOM 679 C C . ASP A 1 91 ? -21.625 -15.578 -21.734 1 79.69 91 ASP A C 1
ATOM 681 O O . ASP A 1 91 ? -20.766 -15.734 -20.875 1 79.69 91 ASP A O 1
ATOM 685 N N . GLY A 1 92 ? -22.438 -16.516 -22.109 1 73.81 92 GLY A N 1
ATOM 686 C CA . GLY A 1 92 ? -22.5 -17.812 -21.438 1 73.81 92 GLY A CA 1
ATOM 687 C C . GLY A 1 92 ? -21.172 -18.547 -21.406 1 73.81 92 GLY A C 1
ATOM 688 O O . GLY A 1 92 ? -20.984 -19.453 -20.609 1 73.81 92 GLY A O 1
ATOM 689 N N . ARG A 1 93 ? -20.297 -18.062 -22.172 1 80.81 93 ARG A N 1
ATOM 690 C CA . ARG A 1 93 ? -19 -18.75 -22.25 1 80.81 93 ARG A CA 1
ATOM 691 C C . ARG A 1 93 ? -18.016 -18.156 -21.25 1 80.81 93 ARG A C 1
ATOM 693 O O . ARG A 1 93 ? -16.984 -18.75 -20.969 1 80.81 93 ARG A O 1
ATOM 700 N N . GLN A 1 94 ? -18.391 -17.078 -20.656 1 86.56 94 GLN A N 1
ATOM 701 C CA . GLN A 1 94 ? -17.516 -16.438 -19.672 1 86.56 94 GLN A CA 1
ATOM 702 C C . GLN A 1 94 ? -18.078 -16.578 -18.266 1 86.56 94 GLN A C 1
ATOM 704 O O . GLN A 1 94 ? -19.297 -16.719 -18.078 1 86.56 94 GLN A O 1
ATOM 709 N N . SER A 1 95 ? -17.234 -16.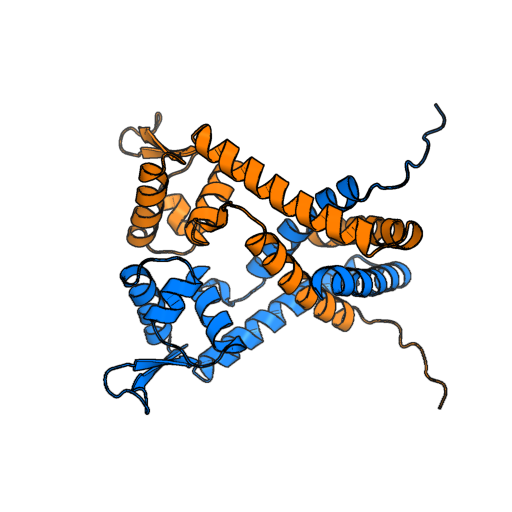781 -17.406 1 93.69 95 SER A N 1
ATOM 710 C CA . SER A 1 95 ? -17.641 -16.75 -16.016 1 93.69 95 SER A CA 1
ATOM 711 C C . SER A 1 95 ? -17.266 -15.438 -15.344 1 93.69 95 SER A C 1
ATOM 713 O O . SER A 1 95 ? -16.234 -14.844 -15.664 1 93.69 95 SER A O 1
ATOM 715 N N . VAL A 1 96 ? -18.188 -14.984 -14.508 1 96.06 96 VAL A N 1
ATOM 716 C CA . VAL A 1 96 ? -17.953 -13.742 -13.773 1 96.06 96 VAL A CA 1
ATOM 717 C C . VAL A 1 96 ? -17.75 -14.055 -12.289 1 96.06 96 VAL A C 1
ATOM 719 O O . VAL A 1 96 ? -18.453 -14.906 -11.727 1 96.06 96 VAL A O 1
ATOM 722 N N . LEU A 1 97 ? -16.828 -13.289 -11.703 1 97.81 97 LEU A N 1
ATOM 723 C CA . LEU A 1 97 ? -16.484 -13.438 -10.289 1 97.81 97 LEU A CA 1
ATOM 724 C C . LEU A 1 97 ? -17.094 -12.312 -9.461 1 97.81 97 LEU A C 1
ATOM 726 O O . LEU A 1 97 ? -17.141 -11.164 -9.898 1 97.81 97 LEU A O 1
ATOM 730 N N . SER A 1 98 ? -17.609 -12.648 -8.297 1 98.12 98 SER A N 1
ATOM 731 C CA . SER A 1 98 ? -18.156 -11.664 -7.371 1 98.12 98 SER A CA 1
ATOM 732 C C . SER A 1 98 ? -17.812 -12.008 -5.926 1 98.12 98 SER A C 1
ATOM 734 O O . SER A 1 98 ? -17.438 -13.141 -5.625 1 98.12 98 SER A O 1
ATOM 736 N N . LEU A 1 99 ? -17.938 -10.992 -5.078 1 97.88 99 LEU A N 1
ATOM 737 C CA . LEU A 1 99 ? -17.766 -11.227 -3.65 1 97.88 99 LEU A CA 1
ATOM 738 C C . LEU A 1 99 ? -18.938 -12 -3.076 1 97.88 99 LEU A C 1
ATOM 740 O O . LEU A 1 99 ? -20.094 -11.742 -3.438 1 97.88 99 LEU A O 1
ATOM 744 N N . THR A 1 100 ? -18.609 -12.953 -2.242 1 97.88 100 THR A N 1
ATOM 745 C CA . THR A 1 100 ? -19.656 -13.516 -1.387 1 97.88 100 THR A CA 1
ATOM 746 C C . THR A 1 100 ? -19.938 -12.594 -0.202 1 97.88 100 THR A C 1
ATOM 748 O O . THR A 1 100 ? -19.234 -11.602 0.002 1 97.88 100 THR A O 1
ATOM 751 N N . ASP A 1 101 ? -21.016 -12.938 0.605 1 97.38 101 ASP A N 1
ATOM 752 C CA . ASP A 1 101 ? -21.266 -12.211 1.847 1 97.38 101 ASP A CA 1
ATOM 753 C C . ASP A 1 101 ? -20.078 -12.328 2.801 1 97.38 101 ASP A C 1
ATOM 755 O O . ASP A 1 101 ? -19.734 -11.359 3.482 1 97.38 101 ASP A O 1
ATOM 759 N N . GLN A 1 102 ? -19.531 -13.461 2.824 1 96.5 102 GLN A N 1
ATOM 760 C CA . GLN A 1 102 ? -18.344 -13.68 3.66 1 96.5 102 GLN A CA 1
ATOM 761 C C . GLN A 1 102 ? -17.172 -12.828 3.186 1 96.5 102 GLN A C 1
ATOM 763 O O . GLN A 1 102 ? -16.422 -12.289 4 1 96.5 102 GLN A O 1
ATOM 768 N N . GLY A 1 103 ? -17.016 -12.711 1.879 1 96.44 103 GLY A N 1
ATOM 769 C CA . GLY A 1 103 ? -15.984 -11.852 1.324 1 96.44 103 GLY A CA 1
ATOM 770 C C . GLY A 1 103 ? -16.141 -10.391 1.715 1 96.44 103 GLY A C 1
ATOM 771 O O . GLY A 1 103 ? -15.18 -9.742 2.109 1 96.44 103 GLY A O 1
ATOM 772 N N . ARG A 1 104 ? -17.375 -9.93 1.696 1 95.88 104 ARG A N 1
ATOM 773 C CA . ARG A 1 104 ? -17.688 -8.547 2.066 1 95.88 104 ARG A CA 1
ATOM 774 C C . ARG A 1 104 ? -17.422 -8.312 3.551 1 95.88 104 ARG A C 1
ATOM 776 O O . ARG A 1 104 ? -16.859 -7.277 3.93 1 95.88 104 ARG A O 1
ATOM 783 N N . ARG A 1 105 ? -17.812 -9.273 4.297 1 94.69 105 ARG A N 1
ATOM 784 C CA . ARG A 1 105 ? -17.594 -9.172 5.738 1 94.69 105 ARG A CA 1
ATOM 785 C C . ARG A 1 105 ? -16.109 -9.141 6.066 1 94.69 105 ARG A C 1
ATOM 787 O O . ARG A 1 105 ? -15.664 -8.352 6.91 1 94.69 105 ARG A O 1
ATOM 794 N N . THR A 1 106 ? -15.352 -9.953 5.395 1 93.31 106 THR A N 1
ATOM 795 C CA . THR A 1 106 ? -13.914 -10.008 5.605 1 93.31 106 THR A CA 1
ATOM 796 C C . THR A 1 106 ? -13.266 -8.656 5.305 1 93.31 106 THR A C 1
ATOM 798 O O . THR A 1 106 ? -12.445 -8.172 6.082 1 93.31 106 THR A O 1
ATOM 801 N N . LEU A 1 107 ? -13.688 -8.031 4.25 1 92.69 107 LEU A N 1
ATOM 802 C CA . LEU A 1 107 ? -13.164 -6.723 3.875 1 92.69 107 LEU A CA 1
ATOM 803 C C . LEU A 1 107 ? -13.57 -5.664 4.891 1 92.69 107 LEU A C 1
ATOM 805 O O . LEU A 1 107 ? -12.75 -4.832 5.289 1 92.69 107 LEU A O 1
ATOM 809 N N . THR A 1 108 ? -14.805 -5.723 5.324 1 92.62 108 THR A N 1
ATOM 810 C CA . THR A 1 108 ? -15.328 -4.762 6.289 1 92.62 108 THR A CA 1
ATOM 811 C C . THR A 1 108 ? -14.602 -4.891 7.625 1 92.62 108 THR A C 1
ATOM 813 O O . THR A 1 108 ? -14.219 -3.887 8.234 1 92.62 108 THR A O 1
ATOM 816 N N . GLU A 1 109 ? -14.383 -6.117 8.062 1 92.44 109 GLU A N 1
ATOM 817 C CA . GLU A 1 109 ? -13.68 -6.379 9.312 1 92.44 109 GLU A CA 1
ATOM 818 C C . GLU A 1 109 ? -12.227 -5.934 9.227 1 92.44 109 GLU A C 1
ATOM 820 O O . GLU A 1 109 ? -11.664 -5.43 10.203 1 92.44 109 GLU A O 1
ATOM 825 N N . GLY A 1 110 ? -11.633 -6.172 8.102 1 90.69 110 GLY A N 1
ATOM 826 C CA . GLY A 1 110 ? -10.281 -5.691 7.891 1 90.69 110 GLY A CA 1
ATOM 827 C C . GLY A 1 110 ? -10.156 -4.184 7.988 1 90.69 110 GLY A C 1
ATOM 828 O O . GLY A 1 110 ? -9.242 -3.668 8.633 1 90.69 110 GLY A O 1
ATOM 829 N N . ARG A 1 111 ? -11.07 -3.467 7.371 1 89.81 111 ARG A N 1
ATOM 830 C CA . ARG A 1 111 ? -11.109 -2.01 7.434 1 89.81 111 ARG A CA 1
ATOM 831 C C . ARG A 1 111 ? -11.336 -1.528 8.859 1 89.81 111 ARG A C 1
ATOM 833 O O . ARG A 1 111 ? -10.703 -0.564 9.305 1 89.81 111 ARG A O 1
ATOM 840 N N . ALA A 1 112 ? -12.188 -2.207 9.555 1 92.88 112 ALA A N 1
ATOM 841 C CA . ALA A 1 112 ? -12.492 -1.849 10.938 1 92.88 112 ALA A CA 1
ATOM 842 C C . ALA A 1 112 ? -11.281 -2.043 11.844 1 92.88 112 ALA A C 1
ATOM 844 O O . ALA A 1 112 ? -11.016 -1.222 12.719 1 92.88 112 ALA A O 1
ATOM 845 N N . ALA A 1 113 ? -10.547 -3.115 11.648 1 92.5 113 ALA A N 1
ATOM 846 C CA . ALA A 1 113 ? -9.359 -3.396 12.453 1 92.5 113 ALA A CA 1
ATOM 847 C C . ALA A 1 113 ? -8.289 -2.33 12.234 1 92.5 113 ALA A C 1
ATOM 849 O O . ALA A 1 113 ? -7.668 -1.859 13.188 1 92.5 113 ALA A O 1
ATOM 850 N N . LYS A 1 114 ? -8.102 -1.964 10.969 1 91.94 114 LYS A N 1
ATOM 851 C CA . LYS A 1 114 ? -7.141 -0.917 10.633 1 91.94 114 LYS A CA 1
ATOM 852 C C . LYS A 1 114 ? -7.516 0.406 11.297 1 91.94 114 LYS A C 1
ATOM 854 O O . LYS A 1 114 ? -6.676 1.051 11.93 1 91.94 114 LYS A O 1
ATOM 859 N N . ARG A 1 115 ? -8.797 0.794 11.211 1 93.38 115 ARG A N 1
ATOM 860 C CA . ARG A 1 115 ? -9.273 2.031 11.828 1 93.38 115 ARG A CA 1
ATOM 861 C C . ARG A 1 115 ? -9.148 1.972 13.344 1 93.38 115 ARG A C 1
ATOM 863 O O . ARG A 1 115 ? -8.812 2.971 13.984 1 93.38 115 ARG A O 1
ATOM 870 N N . GLY A 1 116 ? -9.461 0.792 13.859 1 94 116 GLY A N 1
ATOM 871 C CA . GLY A 1 116 ? -9.336 0.617 15.297 1 94 116 GLY A CA 1
ATOM 872 C C . GLY A 1 116 ? -7.926 0.849 15.805 1 94 116 GLY A C 1
ATOM 873 O O . GLY A 1 116 ? -7.723 1.6 16.766 1 94 116 GLY A O 1
ATOM 874 N N . TRP A 1 117 ? -6.992 0.202 15.227 1 93.25 117 TRP A N 1
ATOM 875 C CA . TRP A 1 117 ? -5.594 0.389 15.594 1 93.25 117 TRP A CA 1
ATOM 876 C C . TRP A 1 117 ? -5.199 1.858 15.5 1 93.25 117 TRP A C 1
ATOM 878 O O . TRP A 1 117 ? -4.602 2.41 16.422 1 93.25 117 TRP A O 1
ATOM 888 N N . LEU A 1 118 ? -5.539 2.523 14.336 1 96.06 118 LEU A N 1
ATOM 889 C CA . LEU A 1 118 ? -5.113 3.902 14.109 1 96.06 118 LEU A CA 1
ATOM 890 C C . LEU A 1 118 ? -5.809 4.848 15.078 1 96.06 118 LEU A C 1
ATOM 892 O O . LEU A 1 118 ? -5.191 5.797 15.578 1 96.06 118 LEU A O 1
ATOM 896 N N . SER A 1 119 ? -7.086 4.609 15.344 1 97.19 119 SER A N 1
ATOM 897 C CA . SER A 1 119 ? -7.816 5.41 16.328 1 97.19 119 SER A CA 1
ATOM 898 C C . SER A 1 119 ? -7.152 5.352 17.688 1 97.19 119 SER A C 1
ATOM 900 O O . SER A 1 119 ? -7.02 6.375 18.359 1 97.19 119 SER A O 1
ATOM 902 N N . GLU A 1 120 ? -6.688 4.164 18.094 1 96.94 120 GLU A N 1
ATOM 903 C CA . GLU A 1 120 ? -6.004 3.986 19.375 1 96.94 120 GLU A CA 1
ATOM 904 C C . GLU A 1 120 ? -4.672 4.734 19.391 1 96.94 120 GLU A C 1
ATOM 906 O O . GLU A 1 120 ? -4.336 5.387 20.375 1 96.94 120 GLU A O 1
ATOM 911 N N . ALA A 1 121 ? -3.953 4.605 18.312 1 96.44 121 ALA A N 1
ATOM 912 C CA . ALA A 1 121 ? -2.67 5.297 18.203 1 96.44 121 ALA A CA 1
ATOM 913 C C . ALA A 1 121 ? -2.852 6.809 18.281 1 96.44 121 ALA A C 1
ATOM 915 O O . ALA A 1 121 ? -2.113 7.496 18.984 1 96.44 121 ALA A O 1
ATOM 916 N N . VAL A 1 122 ? -3.863 7.312 17.578 1 97.75 122 VAL A N 1
ATOM 917 C CA . VAL A 1 122 ? -4.156 8.742 17.547 1 97.75 122 VAL A CA 1
ATOM 918 C C . VAL A 1 122 ? -4.547 9.227 18.938 1 97.75 122 VAL A C 1
ATOM 920 O O . VAL A 1 122 ? -4.035 10.242 19.422 1 97.75 122 VAL A O 1
ATOM 923 N N . SER A 1 123 ? -5.398 8.539 19.578 1 97.25 123 SER A N 1
ATOM 924 C CA . SER A 1 123 ? -5.875 8.898 20.906 1 97.25 123 SER A CA 1
ATOM 925 C C . SER A 1 123 ? -4.73 8.898 21.922 1 97.25 123 SER A C 1
ATOM 927 O O . SER A 1 123 ? -4.672 9.766 22.797 1 97.25 123 SER A O 1
ATOM 929 N N . ALA A 1 124 ? -3.805 7.945 21.797 1 97.19 124 ALA A N 1
ATOM 930 C CA . ALA A 1 124 ? -2.723 7.762 22.766 1 97.19 124 ALA A CA 1
ATOM 931 C C . ALA A 1 124 ? -1.618 8.797 22.547 1 97.19 124 ALA A C 1
ATOM 933 O O . ALA A 1 124 ? -0.985 9.242 23.5 1 97.19 124 ALA A O 1
ATOM 934 N N . GLU A 1 125 ? -1.423 9.18 21.281 1 97.62 125 GLU A N 1
ATOM 935 C CA . GLU A 1 125 ? -0.185 9.883 20.969 1 97.62 125 GLU A CA 1
ATOM 936 C C . GLU A 1 125 ? -0.442 11.375 20.734 1 97.62 125 GLU A C 1
ATOM 938 O O . GLU A 1 125 ? 0.487 12.18 20.781 1 97.62 125 GLU A O 1
ATOM 943 N N . LEU A 1 126 ? -1.706 11.742 20.484 1 97.81 126 LEU A N 1
ATOM 944 C CA . LEU A 1 126 ? -1.948 13.117 20.094 1 97.81 126 LEU A CA 1
ATOM 945 C C . LEU A 1 126 ? -2.861 13.82 21.094 1 97.81 126 LEU A C 1
ATOM 947 O O . LEU A 1 126 ? -3.848 13.242 21.547 1 97.81 126 LEU A O 1
ATOM 951 N N . ASP A 1 127 ? -2.527 15.023 21.453 1 97.69 127 ASP A N 1
ATOM 952 C CA . ASP A 1 127 ? -3.432 15.844 22.25 1 97.69 127 ASP A CA 1
ATOM 953 C C . ASP A 1 127 ? -4.488 16.516 21.375 1 97.69 127 ASP A C 1
ATOM 955 O O . ASP A 1 127 ? -4.457 16.375 20.141 1 97.69 127 ASP A O 1
ATOM 959 N N . PRO A 1 128 ? -5.48 17.156 21.875 1 96.94 128 PRO A N 1
ATOM 960 C CA . PRO A 1 128 ? -6.594 17.703 21.094 1 96.94 128 PRO A CA 1
ATOM 961 C C . PRO A 1 128 ? -6.141 18.688 20.016 1 96.94 128 PRO A C 1
ATOM 963 O O . PRO A 1 128 ? -6.699 18.703 18.922 1 96.94 128 PRO A O 1
ATOM 966 N N . ALA A 1 129 ? -5.152 19.484 20.344 1 97.31 129 ALA A N 1
ATOM 967 C CA . ALA A 1 129 ? -4.652 20.438 19.359 1 97.31 129 ALA A CA 1
ATOM 968 C C . ALA A 1 129 ? -3.967 19.719 18.203 1 97.31 129 ALA A C 1
ATOM 970 O O . ALA A 1 129 ? -4.152 20.094 17.031 1 97.31 129 ALA A O 1
ATOM 971 N N . GLU A 1 130 ? -3.186 18.688 18.516 1 98 130 GLU A N 1
ATOM 972 C CA . GLU A 1 130 ? -2.5 17.891 17.5 1 98 130 GLU A CA 1
ATOM 973 C C . GLU A 1 130 ? -3.496 17.094 16.656 1 98 130 GLU A C 1
ATOM 975 O O . GLU A 1 130 ? -3.297 16.922 15.453 1 98 130 GLU A O 1
ATOM 980 N N . LEU A 1 131 ? -4.5 16.625 17.344 1 98 131 LEU A N 1
ATOM 981 C CA . LEU A 1 131 ? -5.562 15.922 16.625 1 98 131 LEU A CA 1
ATOM 982 C C . LEU A 1 131 ? -6.223 16.828 15.602 1 98 131 LEU A C 1
ATOM 984 O O . LEU A 1 131 ? -6.469 16.422 14.461 1 98 131 LEU A O 1
ATOM 988 N N . ARG A 1 132 ? -6.465 18.047 15.984 1 97.62 132 ARG A N 1
ATOM 989 C CA . ARG A 1 132 ? -7.047 19.016 15.055 1 97.62 132 ARG A CA 1
ATOM 990 C C . ARG A 1 132 ? -6.094 19.312 13.906 1 97.62 132 ARG A C 1
ATOM 992 O O . ARG A 1 132 ? -6.52 19.406 12.75 1 97.62 132 ARG A O 1
ATOM 999 N N . GLN A 1 133 ? -4.82 19.406 14.219 1 97.5 133 GLN A N 1
ATOM 1000 C CA . GLN A 1 133 ? -3.814 19.641 13.188 1 97.5 133 GLN A CA 1
ATOM 1001 C C . GLN A 1 133 ? -3.807 18.5 12.172 1 97.5 133 GLN A C 1
ATOM 1003 O O . GLN A 1 133 ? -3.711 18.734 10.969 1 97.5 133 GLN A O 1
ATOM 1008 N N . LEU A 1 134 ? -3.9 17.281 12.656 1 98.19 134 LEU A N 1
ATOM 1009 C CA . LEU A 1 134 ? -3.914 16.125 11.766 1 98.19 134 LEU A CA 1
ATOM 1010 C C . LEU A 1 134 ? -5.191 16.094 10.938 1 98.19 134 LEU A C 1
ATOM 1012 O O . LEU A 1 134 ? -5.152 15.797 9.742 1 98.19 134 LEU A O 1
ATOM 1016 N N . ALA A 1 135 ? -6.297 16.438 11.547 1 98.19 135 ALA A N 1
ATOM 1017 C CA . ALA A 1 135 ? -7.559 16.516 10.812 1 98.19 135 ALA A CA 1
ATOM 1018 C C . ALA A 1 135 ? -7.473 17.531 9.672 1 98.19 135 ALA A C 1
ATOM 1020 O O . ALA A 1 135 ? -7.938 17.25 8.562 1 98.19 135 ALA A O 1
ATOM 1021 N N . ASP A 1 136 ? -6.891 18.641 9.977 1 97.69 136 ASP A N 1
ATOM 1022 C CA . ASP A 1 136 ? -6.715 19.672 8.961 1 97.69 136 ASP A CA 1
ATOM 1023 C C . ASP A 1 136 ? -5.805 19.172 7.836 1 97.69 136 ASP A C 1
ATOM 1025 O O . ASP A 1 136 ? -6.031 19.484 6.664 1 97.69 136 ASP A O 1
ATOM 1029 N N . ALA A 1 137 ? -4.77 18.453 8.188 1 98.06 137 ALA A N 1
ATOM 1030 C CA . ALA A 1 137 ? -3.842 17.922 7.195 1 98.06 137 ALA A CA 1
ATOM 1031 C C . ALA A 1 137 ? -4.531 16.891 6.297 1 98.06 137 ALA A C 1
ATOM 1033 O O . ALA A 1 137 ? -4.203 16.781 5.113 1 98.06 137 ALA A O 1
ATOM 1034 N N . VAL A 1 138 ? -5.477 16.141 6.855 1 98.19 138 VAL A N 1
ATOM 1035 C CA . VAL A 1 138 ? -6.242 15.172 6.07 1 98.19 138 VAL A CA 1
ATOM 1036 C C . VAL A 1 138 ? -6.977 15.891 4.941 1 98.19 138 VAL A C 1
ATOM 1038 O O . VAL A 1 138 ? -7.035 15.391 3.816 1 98.19 138 VAL A O 1
ATOM 1041 N N . VAL A 1 139 ? -7.465 17.047 5.227 1 97.69 139 VAL A N 1
ATOM 1042 C CA . VAL A 1 139 ? -8.148 17.844 4.219 1 97.69 139 VAL A CA 1
ATOM 1043 C C . VAL A 1 139 ? -7.168 18.25 3.117 1 97.69 139 VAL A C 1
ATOM 1045 O O . VAL A 1 139 ? -7.504 18.203 1.932 1 97.69 139 VAL A O 1
ATOM 1048 N N . LEU A 1 140 ? -5.98 18.625 3.492 1 98.25 140 LEU A N 1
ATOM 1049 C CA . LEU A 1 140 ? -4.953 18.969 2.52 1 98.25 140 LEU A CA 1
ATOM 1050 C C . LEU A 1 140 ? -4.57 17.766 1.676 1 98.25 140 LEU A C 1
ATOM 1052 O O . LEU A 1 140 ? -4.379 17.875 0.463 1 98.25 140 LEU A O 1
ATOM 1056 N N . LEU A 1 141 ? -4.438 16.562 2.295 1 98.12 141 LEU A N 1
ATOM 1057 C CA . LEU A 1 141 ? -4.117 15.344 1.575 1 98.12 141 LEU A CA 1
ATOM 1058 C C . LEU A 1 141 ? -5.211 15 0.568 1 98.12 141 LEU A C 1
ATOM 1060 O O . LEU A 1 141 ? -4.918 14.539 -0.539 1 98.12 141 LEU A O 1
ATOM 1064 N N . GLU A 1 142 ? -6.453 15.266 0.977 1 97.19 142 GLU A N 1
ATOM 1065 C CA . GLU A 1 142 ? -7.566 15.039 0.061 1 97.19 142 GLU A CA 1
ATOM 1066 C C . GLU A 1 142 ? -7.434 15.891 -1.197 1 97.19 142 GLU A C 1
ATOM 1068 O O . GLU A 1 142 ? -7.707 15.422 -2.305 1 97.19 142 GLU A O 1
ATOM 1073 N N . ARG A 1 143 ? -7.016 17.062 -1.012 1 96.69 143 ARG A N 1
ATOM 1074 C CA . ARG A 1 143 ? -6.828 17.953 -2.146 1 96.69 143 ARG A CA 1
ATOM 1075 C C . ARG A 1 143 ? -5.742 17.438 -3.082 1 96.69 143 ARG A C 1
ATOM 1077 O O . ARG A 1 143 ? -5.852 17.562 -4.301 1 96.69 143 ARG A O 1
ATOM 1084 N N . LEU A 1 144 ? -4.703 16.844 -2.506 1 96.19 144 LEU A N 1
ATOM 1085 C CA . LEU A 1 144 ? -3.574 16.359 -3.297 1 96.19 144 LEU A CA 1
ATOM 1086 C C . LEU A 1 144 ? -3.984 15.164 -4.152 1 96.19 144 LEU A C 1
ATOM 1088 O O . LEU A 1 144 ? -3.418 14.938 -5.223 1 96.19 144 LEU A O 1
ATOM 1092 N N . VAL A 1 145 ? -4.984 14.391 -3.705 1 94.31 145 VAL A N 1
ATOM 1093 C CA . VAL A 1 145 ? -5.293 13.141 -4.398 1 94.31 145 VAL A CA 1
ATOM 1094 C C . VAL A 1 145 ? -6.57 13.312 -5.223 1 94.31 145 VAL A C 1
ATOM 1096 O O . VAL A 1 145 ? -7.059 12.352 -5.824 1 94.31 145 VAL A O 1
ATOM 1099 N N . GLN A 1 146 ? -7.348 14.359 -5.199 1 84.81 146 GLN A N 1
ATOM 1100 C CA . GLN A 1 146 ? -8.594 14.602 -5.926 1 84.81 146 GLN A CA 1
ATOM 1101 C C . GLN A 1 146 ? -8.367 14.523 -7.434 1 84.81 146 GLN A C 1
ATOM 1103 O O . GLN A 1 146 ? -9.281 14.172 -8.188 1 84.81 146 GLN A O 1
ATOM 1108 N N . LYS A 1 147 ? -7.168 14.891 -7.895 1 65.69 147 LYS A N 1
ATOM 1109 C CA . LYS A 1 147 ? -7.066 14.867 -9.352 1 65.69 147 LYS A CA 1
ATOM 1110 C C . LYS A 1 147 ? -6.453 13.562 -9.844 1 65.69 147 LYS A C 1
ATOM 1112 O O . LYS A 1 147 ? -5.652 12.945 -9.141 1 65.69 147 LYS A O 1
ATOM 1117 N N . MET B 1 1 ? -29.312 27.766 14.555 1 32.88 1 MET B N 1
ATOM 1118 C CA . MET B 1 1 ? -28.828 26.391 14.57 1 32.88 1 MET B CA 1
ATOM 1119 C C . MET B 1 1 ? -27.297 26.344 14.695 1 32.88 1 MET B C 1
ATOM 1121 O O . MET B 1 1 ? -26.594 26.828 13.805 1 32.88 1 MET B O 1
ATOM 1125 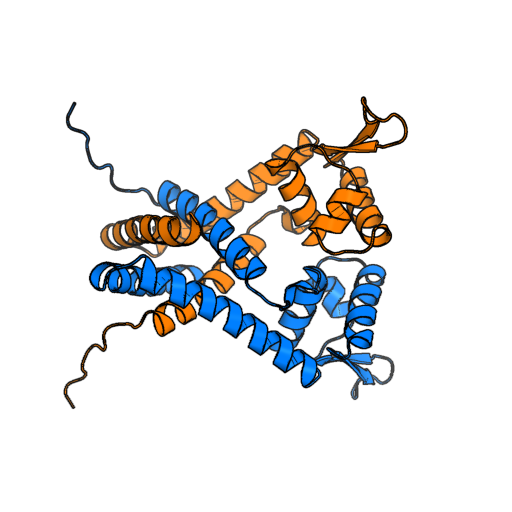N N . SER B 1 2 ? -26.641 26.844 15.75 1 37.81 2 SER B N 1
ATOM 1126 C CA . SER B 1 2 ? -25.266 27.203 16.109 1 37.81 2 SER B CA 1
ATOM 1127 C C . SER B 1 2 ? -24.266 26.156 15.625 1 37.81 2 SER B C 1
ATOM 1129 O O . SER B 1 2 ? -24.391 24.984 15.953 1 37.81 2 SER B O 1
ATOM 1131 N N . GLY B 1 3 ? -23.922 26.016 14.336 1 38.06 3 GLY B N 1
ATOM 1132 C CA . GLY B 1 3 ? -23.109 25.109 13.539 1 38.06 3 GLY B CA 1
ATOM 1133 C C . GLY B 1 3 ? -21.906 24.578 14.281 1 38.06 3 GLY B C 1
ATOM 1134 O O . GLY B 1 3 ? -20.812 25.156 14.203 1 38.06 3 GLY B O 1
ATOM 1135 N N . HIS B 1 4 ? -21.812 24.156 15.547 1 44.94 4 HIS B N 1
ATOM 1136 C CA . HIS B 1 4 ? -20.906 23.75 16.609 1 44.94 4 HIS B CA 1
ATOM 1137 C C . HIS B 1 4 ? -19.75 22.922 16.062 1 44.94 4 HIS B C 1
ATOM 1139 O O . HIS B 1 4 ? -19.969 21.859 15.477 1 44.94 4 HIS B O 1
ATOM 1145 N N . SER B 1 5 ? -18.625 23.453 15.375 1 54.38 5 SER B N 1
ATOM 1146 C CA . SER B 1 5 ? -17.375 22.984 14.789 1 54.38 5 SER B CA 1
ATOM 1147 C C . SER B 1 5 ? -16.844 21.766 15.531 1 54.38 5 SER B C 1
ATOM 1149 O O . SER B 1 5 ? -16.219 21.891 16.594 1 54.38 5 SER B O 1
ATOM 1151 N N . GLU B 1 6 ? -17.656 20.672 15.758 1 72.44 6 GLU B N 1
ATOM 1152 C CA . GLU B 1 6 ? -17.438 19.469 16.531 1 72.44 6 GLU B CA 1
ATOM 1153 C C . GLU B 1 6 ? -15.992 18.984 16.391 1 72.44 6 GLU B C 1
ATOM 1155 O O . GLU B 1 6 ? -15.453 18.953 15.281 1 72.44 6 GLU B O 1
ATOM 1160 N N . GLU B 1 7 ? -15.258 19.219 17.516 1 89.62 7 GLU B N 1
ATOM 1161 C CA . GLU B 1 7 ? -13.883 18.734 17.641 1 89.62 7 GLU B CA 1
ATOM 1162 C C . GLU B 1 7 ? -13.734 17.328 17.062 1 89.62 7 GLU B C 1
ATOM 1164 O O . GLU B 1 7 ? -14.578 16.469 17.297 1 89.62 7 GLU B O 1
ATOM 1169 N N . PRO B 1 8 ? -12.836 17.281 16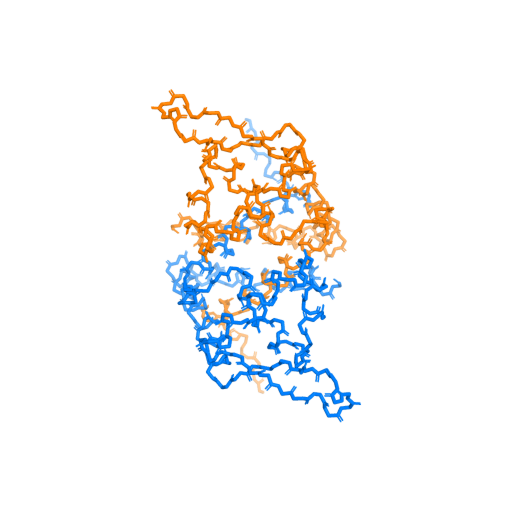.141 1 94.81 8 PRO B N 1
ATOM 1170 C CA . PRO B 1 8 ? -12.633 15.938 15.586 1 94.81 8 PRO B CA 1
ATOM 1171 C C . PRO B 1 8 ? -12.359 14.883 16.656 1 94.81 8 PRO B C 1
ATOM 1173 O O . PRO B 1 8 ? -11.719 15.188 17.672 1 94.81 8 PRO B O 1
ATOM 1176 N N . THR B 1 9 ? -12.922 13.766 16.516 1 96.75 9 THR B N 1
ATOM 1177 C CA . THR B 1 9 ? -12.609 12.633 17.391 1 96.75 9 THR B CA 1
ATOM 1178 C C . THR B 1 9 ? -11.5 11.773 16.781 1 96.75 9 THR B C 1
ATOM 1180 O O . THR B 1 9 ? -11.297 11.781 15.562 1 96.75 9 THR B O 1
ATOM 1183 N N . PRO B 1 10 ? -10.773 11.062 17.625 1 97.31 10 PRO B N 1
ATOM 1184 C CA . PRO B 1 10 ? -9.75 10.148 17.109 1 97.31 10 PRO B CA 1
ATOM 1185 C C . PRO B 1 10 ? -10.305 9.164 16.078 1 97.31 10 PRO B C 1
ATOM 1187 O O . PRO B 1 10 ? -9.656 8.875 15.07 1 97.31 10 PRO B O 1
ATOM 1190 N N . GLU B 1 11 ? -11.547 8.664 16.297 1 96.5 11 GLU B N 1
ATOM 1191 C CA . GLU B 1 11 ? -12.172 7.707 15.391 1 96.5 11 GLU B CA 1
ATOM 1192 C C . GLU B 1 11 ? -12.414 8.328 14.016 1 96.5 11 GLU B C 1
ATOM 1194 O O . GLU B 1 11 ? -12.172 7.688 12.992 1 96.5 11 GLU B O 1
ATOM 1199 N N . GLN B 1 12 ? -12.906 9.477 14.039 1 96.5 12 GLN B N 1
ATOM 1200 C CA . GLN B 1 12 ? -13.195 10.172 12.789 1 96.5 12 GLN B CA 1
ATOM 1201 C C . GLN B 1 12 ? -11.914 10.469 12.016 1 96.5 12 GLN B C 1
ATOM 1203 O O . GLN B 1 12 ? -11.844 10.242 10.812 1 96.5 12 GLN B O 1
ATOM 1208 N N . VAL B 1 13 ? -10.898 10.969 12.734 1 97.69 13 VAL B N 1
ATOM 1209 C CA . VAL B 1 13 ? -9.641 11.32 12.094 1 97.69 13 VAL B CA 1
ATOM 1210 C C . VAL B 1 13 ? -8.961 10.062 11.555 1 97.69 13 VAL B C 1
ATOM 1212 O O . VAL B 1 13 ? -8.43 10.062 10.445 1 97.69 13 VAL B O 1
ATOM 1215 N N . ALA B 1 14 ? -9.031 8.977 12.312 1 97.62 14 ALA B N 1
ATOM 1216 C CA . ALA B 1 14 ? -8.453 7.703 11.875 1 97.62 14 ALA B CA 1
ATOM 1217 C C . ALA B 1 14 ? -9.141 7.203 10.602 1 97.62 14 ALA B C 1
ATOM 1219 O O . ALA B 1 14 ? -8.469 6.746 9.672 1 97.62 14 ALA B O 1
ATOM 1220 N N . ALA B 1 15 ? -10.453 7.32 10.547 1 96.06 15 ALA B N 1
ATOM 1221 C CA . ALA B 1 15 ? -11.211 6.879 9.383 1 96.06 15 ALA B CA 1
ATOM 1222 C C . ALA B 1 15 ? -10.859 7.703 8.148 1 96.06 15 ALA B C 1
ATOM 1224 O O . ALA B 1 15 ? -10.578 7.148 7.086 1 96.06 15 ALA B O 1
ATOM 1225 N N . ASP B 1 16 ? -10.82 8.938 8.305 1 96.94 16 ASP B N 1
ATOM 1226 C CA . ASP B 1 16 ? -10.531 9.836 7.191 1 96.94 16 ASP B CA 1
ATOM 1227 C C . ASP B 1 16 ? -9.086 9.664 6.711 1 96.94 16 ASP B C 1
ATOM 1229 O O . ASP B 1 16 ? -8.82 9.656 5.508 1 96.94 16 ASP B O 1
ATOM 1233 N N . LEU B 1 17 ? -8.188 9.523 7.68 1 97.94 17 LEU B N 1
ATOM 1234 C CA . LEU B 1 17 ? -6.773 9.352 7.355 1 97.94 17 LEU B CA 1
ATOM 1235 C C . LEU B 1 17 ? -6.543 8.031 6.617 1 97.94 17 LEU B C 1
ATOM 1237 O O . LEU B 1 17 ? -5.836 8 5.605 1 97.94 17 LEU B O 1
ATOM 1241 N N . THR B 1 18 ? -7.18 6.965 7.082 1 96 18 THR B N 1
ATOM 1242 C CA . THR B 1 18 ? -7.051 5.668 6.426 1 96 18 THR B CA 1
ATOM 1243 C C . THR B 1 18 ? -7.539 5.742 4.98 1 96 18 THR B C 1
ATOM 1245 O O . THR B 1 18 ? -6.887 5.227 4.07 1 96 18 THR B O 1
ATOM 1248 N N . GLN B 1 19 ? -8.602 6.43 4.75 1 93.69 19 GLN B N 1
ATOM 1249 C CA . GLN B 1 19 ? -9.18 6.543 3.416 1 93.69 19 GLN B CA 1
ATOM 1250 C C . GLN B 1 19 ? -8.273 7.348 2.49 1 93.69 19 GLN B C 1
ATOM 1252 O O . GLN B 1 19 ? -7.98 6.918 1.373 1 93.69 19 GLN B O 1
ATOM 1257 N N . VAL B 1 20 ? -7.809 8.469 2.949 1 97 20 VAL B N 1
ATOM 1258 C CA . VAL B 1 20 ? -7.043 9.359 2.084 1 97 20 VAL B CA 1
ATOM 1259 C C . VAL B 1 20 ? -5.66 8.766 1.821 1 97 20 VAL B C 1
ATOM 1261 O O . VAL B 1 20 ? -5.109 8.922 0.73 1 97 20 VAL B O 1
ATOM 1264 N N . VAL B 1 21 ? -5.109 8.117 2.801 1 96.69 21 VAL B N 1
ATOM 1265 C CA . VAL B 1 21 ? -3.826 7.441 2.631 1 96.69 21 VAL B CA 1
ATOM 1266 C C . VAL B 1 21 ? -3.957 6.332 1.591 1 96.69 21 VAL B C 1
ATOM 1268 O O . VAL B 1 21 ? -3.08 6.164 0.74 1 96.69 21 VAL B O 1
ATOM 1271 N N . GLY B 1 22 ? -5.066 5.598 1.66 1 92.69 22 GLY B N 1
ATOM 1272 C CA . GLY B 1 22 ? -5.316 4.594 0.639 1 92.69 22 GLY B CA 1
ATOM 1273 C C . GLY B 1 22 ? -5.328 5.16 -0.768 1 92.69 22 GLY B C 1
ATOM 1274 O O . GLY B 1 22 ? -4.746 4.578 -1.684 1 92.69 22 GLY B O 1
ATOM 1275 N N . ARG B 1 23 ? -5.93 6.289 -0.98 1 92.31 23 ARG B N 1
ATOM 1276 C CA . ARG B 1 23 ? -5.98 6.949 -2.281 1 92.31 23 ARG B CA 1
ATOM 1277 C C . ARG B 1 23 ? -4.609 7.48 -2.68 1 92.31 23 ARG B C 1
ATOM 1279 O O . ARG B 1 23 ? -4.211 7.375 -3.842 1 92.31 23 ARG B O 1
ATOM 1286 N N . LEU B 1 24 ? -3.91 8.031 -1.727 1 95.56 24 LEU B N 1
ATOM 1287 C CA . LEU B 1 24 ? -2.58 8.57 -1.982 1 95.56 24 LEU B CA 1
ATOM 1288 C C . LEU B 1 24 ? -1.621 7.473 -2.426 1 95.56 24 LEU B C 1
ATOM 1290 O O . LEU B 1 24 ? -0.881 7.641 -3.396 1 95.56 24 LEU B O 1
ATOM 1294 N N . VAL B 1 25 ? -1.688 6.348 -1.765 1 92.38 25 VAL B N 1
ATOM 1295 C CA . VAL B 1 25 ? -0.808 5.23 -2.092 1 92.38 25 VAL B CA 1
ATOM 1296 C C . VAL B 1 25 ? -1.137 4.703 -3.488 1 92.38 25 VAL B C 1
ATOM 1298 O O . VAL B 1 25 ? -0.238 4.328 -4.246 1 92.38 25 VAL B O 1
ATOM 1301 N N . ARG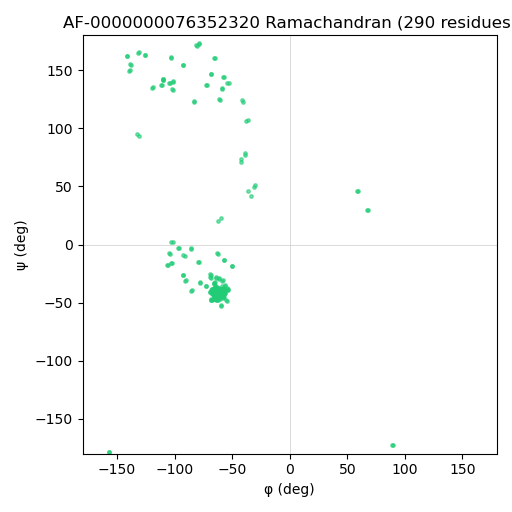 B 1 26 ? -2.359 4.684 -3.852 1 87.06 26 ARG B N 1
ATOM 1302 C CA . ARG B 1 26 ? -2.758 4.266 -5.191 1 87.06 26 ARG B CA 1
ATOM 13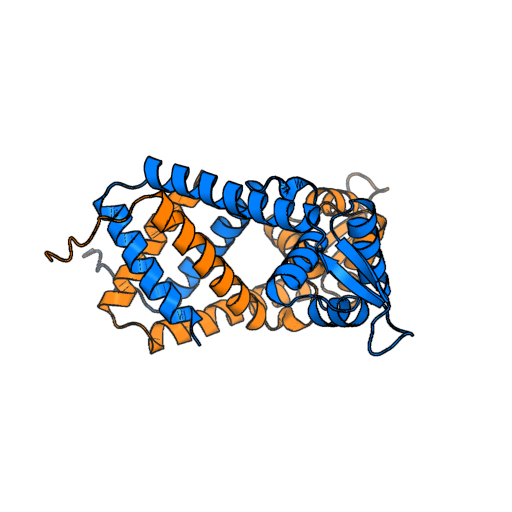03 C C . ARG B 1 26 ? -2.197 5.215 -6.25 1 87.06 26 ARG B C 1
ATOM 1305 O O . ARG B 1 26 ? -1.698 4.773 -7.285 1 87.06 26 ARG B O 1
ATOM 1312 N N . LYS B 1 27 ? -2.268 6.473 -6.031 1 90.31 27 LYS B N 1
ATOM 1313 C CA . LYS B 1 27 ? -1.729 7.461 -6.961 1 90.31 27 LYS B CA 1
ATOM 1314 C C . LYS B 1 27 ? -0.211 7.344 -7.07 1 90.31 27 LYS B C 1
ATOM 1316 O O . LYS B 1 27 ? 0.345 7.418 -8.172 1 90.31 27 LYS B O 1
ATOM 1321 N N . LEU B 1 28 ? 0.44 7.176 -5.918 1 89.94 28 LEU B N 1
ATOM 1322 C CA . LEU B 1 28 ? 1.889 7.004 -5.906 1 89.94 28 LEU B CA 1
ATOM 1323 C C . LEU B 1 28 ? 2.297 5.762 -6.695 1 89.94 28 LEU B C 1
ATOM 1325 O O . LEU B 1 28 ? 3.266 5.797 -7.457 1 89.94 28 LEU B O 1
ATOM 1329 N N . ARG B 1 29 ? 1.537 4.734 -6.539 1 83.06 29 ARG B N 1
ATOM 1330 C CA . ARG B 1 29 ? 1.823 3.492 -7.254 1 83.06 29 ARG B CA 1
ATOM 1331 C C . ARG B 1 29 ? 1.659 3.676 -8.758 1 83.06 29 ARG B C 1
ATOM 1333 O O . ARG B 1 29 ? 2.463 3.166 -9.539 1 83.06 29 ARG B O 1
ATOM 1340 N N . SER B 1 30 ? 0.636 4.391 -9.188 1 83.94 30 SER B N 1
ATOM 1341 C CA . SER B 1 30 ? 0.365 4.602 -10.602 1 83.94 30 SER B CA 1
ATOM 1342 C C . SER B 1 30 ? 1.419 5.5 -11.242 1 83.94 30 SER B C 1
ATOM 1344 O O . SER B 1 30 ? 1.607 5.477 -12.461 1 83.94 30 SER B O 1
ATOM 1346 N N . ALA B 1 31 ? 2.051 6.328 -10.5 1 81.12 31 ALA B N 1
ATOM 1347 C CA . ALA B 1 31 ? 3.064 7.266 -10.977 1 81.12 31 ALA B CA 1
ATOM 1348 C C . ALA B 1 31 ? 4.41 6.57 -11.164 1 81.12 31 ALA B C 1
ATOM 1350 O O . ALA B 1 31 ? 5.316 7.117 -11.797 1 81.12 31 ALA B O 1
ATOM 1351 N N . SER B 1 32 ? 4.586 5.395 -10.633 1 77.69 32 SER B N 1
ATOM 1352 C CA . SER B 1 32 ? 5.875 4.711 -10.656 1 77.69 32 SER B CA 1
ATOM 1353 C C . SER B 1 32 ? 6.094 3.982 -11.977 1 77.69 32 SER B C 1
ATOM 1355 O O . SER B 1 32 ? 5.184 3.318 -12.484 1 77.69 32 SER B O 1
ATOM 1357 N N . PRO B 1 33 ? 7.227 4.301 -12.688 1 64.44 33 PRO B N 1
ATOM 1358 C CA . PRO B 1 33 ? 7.617 3.555 -13.883 1 64.44 33 PRO B CA 1
ATOM 1359 C C . PRO B 1 33 ? 7.621 2.043 -13.664 1 64.44 33 PRO B C 1
ATOM 1361 O O . PRO B 1 33 ? 7.695 1.275 -14.625 1 64.44 33 PRO B O 1
ATOM 1364 N N . MET B 1 34 ? 7.664 1.722 -12.43 1 64 34 MET B N 1
ATOM 1365 C CA . MET B 1 34 ? 7.621 0.29 -12.148 1 64 34 MET B CA 1
ATOM 1366 C C . MET B 1 34 ? 6.309 -0.321 -12.633 1 64 34 MET B C 1
ATOM 1368 O O . MET B 1 34 ? 5.93 -1.41 -12.203 1 64 34 MET B O 1
ATOM 1372 N N . ASN B 1 35 ? 5.75 0.427 -13.523 1 62.34 35 ASN B N 1
ATOM 1373 C CA . ASN B 1 35 ? 4.41 0.093 -14 1 62.34 35 ASN B CA 1
ATOM 1374 C C . ASN B 1 35 ? 4.387 -1.261 -14.703 1 62.34 35 ASN B C 1
ATOM 1376 O O . ASN B 1 35 ? 3.346 -1.921 -14.75 1 62.34 35 ASN B O 1
ATOM 1380 N N . GLY B 1 36 ? 5.621 -1.816 -14.891 1 74.69 36 GLY B N 1
ATOM 1381 C CA . GLY B 1 36 ? 5.594 -3.133 -15.516 1 74.69 36 GLY B CA 1
ATOM 1382 C C . GLY B 1 36 ? 5.785 -4.262 -14.516 1 74.69 36 GLY B C 1
ATOM 1383 O O . GLY B 1 36 ? 5.711 -5.438 -14.883 1 74.69 36 GLY B O 1
ATOM 1384 N N . LEU B 1 37 ? 5.906 -3.885 -13.219 1 86.81 37 LEU B N 1
ATOM 1385 C CA . LEU B 1 37 ? 6.078 -4.902 -12.188 1 86.81 37 LEU B CA 1
ATOM 1386 C C . LEU B 1 37 ? 4.77 -5.148 -11.445 1 86.81 37 LEU B C 1
ATOM 1388 O O . LEU B 1 37 ? 4.047 -4.203 -11.125 1 86.81 37 LEU B O 1
ATOM 1392 N N . SER B 1 38 ? 4.473 -6.469 -11.273 1 82.44 38 SER B N 1
ATOM 1393 C CA . SER B 1 38 ? 3.318 -6.828 -10.453 1 82.44 38 SER B CA 1
ATOM 1394 C C . SER B 1 38 ? 3.533 -6.43 -9 1 82.44 38 SER B C 1
ATOM 1396 O O . SER B 1 38 ? 4.664 -6.184 -8.578 1 82.44 38 SER B O 1
ATOM 1398 N N . PRO B 1 39 ? 2.486 -6.336 -8.281 1 81.62 39 PRO B N 1
ATOM 1399 C CA . PRO B 1 39 ? 2.621 -6.035 -6.855 1 81.62 39 PRO B CA 1
ATOM 1400 C C . PRO B 1 39 ? 3.555 -7.004 -6.133 1 81.62 39 PRO B C 1
ATOM 1402 O O . PRO B 1 39 ? 4.352 -6.586 -5.289 1 81.62 39 PRO B O 1
ATOM 1405 N N . SER B 1 40 ? 3.461 -8.234 -6.504 1 85.44 40 SER B N 1
ATOM 1406 C CA . SER B 1 40 ? 4.32 -9.227 -5.875 1 85.44 40 SER B CA 1
ATOM 1407 C C . SER B 1 40 ? 5.781 -9.016 -6.242 1 85.44 40 SER B C 1
ATOM 1409 O O . SER B 1 40 ? 6.672 -9.172 -5.402 1 85.44 40 SER B O 1
ATOM 1411 N N . GLN B 1 41 ? 6.043 -8.68 -7.473 1 89.31 41 GLN B N 1
ATOM 1412 C CA . GLN B 1 41 ? 7.406 -8.398 -7.91 1 89.31 41 GLN B CA 1
ATOM 1413 C C . GLN B 1 41 ? 7.973 -7.172 -7.199 1 89.31 41 GLN B C 1
ATOM 1415 O O . GLN B 1 41 ? 9.117 -7.184 -6.746 1 89.31 41 GLN B O 1
ATOM 1420 N N . ARG B 1 42 ? 7.16 -6.23 -7.098 1 89 42 ARG B N 1
ATOM 1421 C CA . ARG B 1 42 ? 7.566 -5.016 -6.395 1 89 42 ARG B CA 1
ATOM 1422 C C . ARG B 1 42 ? 7.863 -5.309 -4.93 1 89 42 ARG B C 1
ATOM 1424 O O . ARG B 1 42 ? 8.836 -4.797 -4.375 1 89 42 ARG B O 1
ATOM 1431 N N . SER B 1 43 ? 7.02 -6.047 -4.363 1 89 43 SER B N 1
ATOM 1432 C CA . SER B 1 43 ? 7.188 -6.402 -2.959 1 89 43 SER B CA 1
ATOM 1433 C C . SER B 1 43 ? 8.5 -7.145 -2.73 1 89 43 SER B C 1
ATOM 1435 O O . SER B 1 43 ? 9.211 -6.875 -1.759 1 89 43 SER B O 1
ATOM 1437 N N . VAL B 1 44 ? 8.82 -8.023 -3.555 1 93.25 44 VAL B N 1
ATOM 1438 C CA . VAL B 1 44 ? 10.055 -8.789 -3.441 1 93.25 44 VAL B CA 1
ATOM 1439 C C . VAL B 1 44 ? 11.258 -7.859 -3.555 1 93.25 44 VAL B C 1
ATOM 1441 O O . VAL B 1 44 ? 12.188 -7.93 -2.746 1 93.25 44 VAL B O 1
ATOM 1444 N N . LEU B 1 45 ? 11.25 -7.008 -4.539 1 95 45 LEU B N 1
ATOM 1445 C CA . LEU B 1 45 ? 12.344 -6.059 -4.711 1 95 45 LEU B CA 1
ATOM 1446 C C . LEU B 1 45 ? 12.516 -5.195 -3.467 1 95 45 LEU B C 1
ATOM 1448 O O . LEU B 1 45 ? 13.641 -4.973 -3.01 1 95 45 LEU B O 1
ATOM 1452 N N . ALA B 1 46 ? 11.414 -4.727 -2.984 1 91.81 46 ALA B N 1
ATOM 1453 C CA . ALA B 1 46 ? 11.461 -3.867 -1.804 1 91.81 46 ALA B CA 1
ATOM 1454 C C . ALA B 1 46 ? 12.031 -4.613 -0.602 1 91.81 46 ALA B C 1
ATOM 1456 O O . ALA B 1 46 ? 12.812 -4.051 0.175 1 91.81 46 ALA B O 1
ATOM 1457 N N . ARG B 1 47 ? 11.656 -5.836 -0.421 1 93.25 47 ARG B N 1
ATOM 1458 C CA . ARG B 1 47 ? 12.148 -6.641 0.694 1 93.25 47 ARG B CA 1
ATOM 1459 C C . ARG B 1 47 ? 13.648 -6.879 0.582 1 93.25 47 ARG B C 1
ATOM 1461 O O . ARG B 1 47 ? 14.375 -6.777 1.573 1 93.25 47 ARG B O 1
ATOM 1468 N N . LEU B 1 48 ? 14.062 -7.137 -0.574 1 96.75 48 LEU B N 1
ATOM 1469 C CA . LEU B 1 48 ? 15.492 -7.355 -0.782 1 96.75 48 LEU B CA 1
ATOM 1470 C C . LEU B 1 48 ? 16.281 -6.07 -0.537 1 96.75 48 LEU B C 1
ATOM 1472 O O . LEU B 1 48 ? 17.391 -6.113 -0.013 1 96.75 48 LEU B O 1
ATOM 1476 N N . ASP B 1 49 ? 15.688 -4.98 -0.967 1 95.19 49 ASP B N 1
ATOM 1477 C CA . ASP B 1 49 ? 16.328 -3.68 -0.788 1 95.19 49 ASP B CA 1
ATOM 1478 C C . ASP B 1 49 ? 16.484 -3.344 0.693 1 95.19 49 ASP B C 1
ATOM 1480 O O . ASP B 1 49 ? 17.547 -2.889 1.123 1 95.19 49 ASP B O 1
ATOM 1484 N N . ARG B 1 50 ? 15.523 -3.582 1.507 1 90.75 50 ARG B N 1
ATOM 1485 C CA . ARG B 1 50 ? 15.492 -3.197 2.914 1 90.75 50 ARG B CA 1
ATOM 1486 C C . ARG B 1 50 ? 16.188 -4.234 3.781 1 90.75 50 ARG B C 1
ATOM 1488 O O . ARG B 1 50 ? 16.906 -3.887 4.727 1 90.75 50 ARG B O 1
ATOM 1495 N N . GLY B 1 51 ? 16.016 -5.488 3.494 1 93.88 51 GLY B N 1
ATOM 1496 C CA . GLY B 1 51 ? 16.453 -6.559 4.379 1 93.88 51 GLY B CA 1
ATOM 1497 C C . GLY B 1 51 ? 17.734 -7.234 3.916 1 93.88 51 GLY B C 1
ATOM 1498 O O . GLY B 1 51 ? 18.328 -8.016 4.656 1 93.88 51 GLY B O 1
ATOM 1499 N N . GLY B 1 52 ? 18.062 -7.008 2.689 1 95.31 52 GLY B N 1
ATOM 1500 C CA . GLY B 1 52 ? 19.25 -7.656 2.143 1 95.31 52 GLY B CA 1
ATOM 1501 C C . GLY B 1 52 ? 18.953 -9.008 1.521 1 95.31 52 GLY B C 1
ATOM 1502 O O . GLY B 1 52 ? 17.781 -9.375 1.352 1 95.31 52 GLY B O 1
ATOM 1503 N N . PRO B 1 53 ? 20.031 -9.711 1.146 1 96 53 PRO B N 1
ATOM 1504 C CA . PRO B 1 53 ? 19.875 -11.008 0.486 1 96 53 PRO B CA 1
ATOM 1505 C C . PRO B 1 53 ? 19.078 -12.008 1.319 1 96 53 PRO B C 1
ATOM 1507 O O . PRO B 1 53 ? 19.188 -12.023 2.547 1 96 53 PRO B O 1
ATOM 1510 N N . THR B 1 54 ? 18.297 -12.812 0.662 1 96.12 54 THR B N 1
ATOM 1511 C CA . THR B 1 54 ? 17.484 -13.812 1.333 1 96.12 54 THR B CA 1
ATOM 1512 C C . THR B 1 54 ? 17.125 -14.953 0.384 1 96.12 54 THR B C 1
ATOM 1514 O O . THR B 1 54 ? 17.562 -14.969 -0.768 1 96.12 54 THR B O 1
ATOM 1517 N N . THR B 1 55 ? 16.344 -15.969 0.846 1 95.06 55 THR B N 1
ATOM 1518 C CA . THR B 1 55 ? 16.031 -17.141 0.038 1 95.06 55 THR B CA 1
ATOM 1519 C C . THR B 1 55 ? 14.602 -17.047 -0.508 1 95.06 55 THR B C 1
ATOM 1521 O O . THR B 1 55 ? 13.773 -16.297 0.015 1 95.06 55 THR B O 1
ATOM 1524 N N . THR B 1 56 ? 14.422 -17.844 -1.526 1 95 56 THR B N 1
ATOM 1525 C CA . THR B 1 56 ? 13.078 -17.938 -2.084 1 95 56 THR B CA 1
ATOM 1526 C C . THR B 1 56 ? 12.078 -18.391 -1.015 1 95 56 THR B C 1
ATOM 1528 O O . THR B 1 56 ? 10.961 -17.859 -0.945 1 95 56 THR B O 1
ATOM 1531 N N . ALA B 1 57 ? 12.492 -19.312 -0.177 1 93.62 57 ALA B N 1
ATOM 1532 C CA . ALA B 1 57 ? 11.625 -19.828 0.877 1 93.62 57 ALA B CA 1
ATOM 1533 C C . ALA B 1 57 ? 11.266 -18.75 1.887 1 93.62 57 ALA B C 1
ATOM 1535 O O . ALA B 1 57 ? 10.109 -18.625 2.301 1 93.62 57 ALA B O 1
ATOM 1536 N N . GLU B 1 58 ? 12.219 -17.953 2.273 1 93.88 58 GLU B N 1
ATOM 1537 C CA . GLU B 1 58 ? 11.992 -16.859 3.215 1 93.88 58 GLU B CA 1
ATOM 1538 C C . GLU B 1 58 ? 11.078 -15.797 2.615 1 93.88 58 GLU B C 1
ATOM 1540 O O . GLU B 1 58 ? 10.227 -15.242 3.309 1 93.88 58 GLU B O 1
ATOM 1545 N N . LEU B 1 59 ? 11.258 -15.516 1.379 1 94.25 59 LEU B N 1
ATOM 1546 C CA . LEU B 1 59 ? 10.398 -14.555 0.689 1 94.25 59 LEU B CA 1
ATOM 1547 C C . LEU B 1 59 ? 8.961 -15.055 0.646 1 94.25 59 LEU B C 1
ATOM 1549 O O . LEU B 1 59 ? 8.023 -14.281 0.875 1 94.25 59 LEU B O 1
ATOM 1553 N N . ALA B 1 60 ? 8.797 -16.312 0.343 1 91 60 ALA B N 1
ATOM 1554 C CA . ALA B 1 60 ? 7.457 -16.891 0.277 1 91 60 ALA B CA 1
ATOM 1555 C C . ALA B 1 60 ? 6.734 -16.766 1.615 1 91 60 ALA B C 1
ATOM 1557 O O . ALA B 1 60 ? 5.566 -16.375 1.661 1 91 60 ALA B O 1
ATOM 1558 N N . ARG B 1 61 ? 7.461 -17.031 2.711 1 88.44 61 ARG B N 1
ATOM 1559 C CA . ARG B 1 61 ? 6.906 -16.922 4.055 1 88.44 61 ARG B CA 1
ATOM 1560 C C . ARG B 1 61 ? 6.523 -15.477 4.367 1 88.44 61 ARG B C 1
ATOM 1562 O O . ARG B 1 61 ? 5.426 -15.211 4.863 1 88.44 61 ARG B O 1
ATOM 1569 N N . ALA B 1 62 ? 7.434 -14.602 4.008 1 86.31 62 ALA B N 1
ATOM 1570 C CA . ALA B 1 62 ? 7.215 -13.188 4.301 1 86.31 62 ALA B CA 1
ATOM 1571 C C . ALA B 1 62 ? 6.02 -12.641 3.521 1 86.31 62 ALA B C 1
ATOM 1573 O O . ALA B 1 62 ? 5.305 -11.758 4.004 1 86.31 62 ALA B O 1
ATOM 1574 N N . GLU B 1 63 ? 5.742 -13.133 2.295 1 83.62 63 GLU B N 1
ATOM 1575 C CA . GLU B 1 63 ? 4.691 -12.617 1.419 1 83.62 63 GLU B CA 1
ATOM 1576 C C . GLU B 1 63 ? 3.416 -13.453 1.543 1 83.62 63 GLU B C 1
ATOM 1578 O O . GLU B 1 63 ? 2.432 -13.188 0.849 1 83.62 63 GLU B O 1
ATOM 1583 N N . PHE B 1 64 ? 3.438 -14.492 2.324 1 79.44 64 PHE B N 1
ATOM 1584 C CA . PHE B 1 64 ? 2.293 -15.367 2.564 1 79.44 64 PHE B CA 1
ATOM 1585 C C . PHE B 1 64 ? 1.797 -15.977 1.262 1 79.44 64 PHE B C 1
ATOM 1587 O O . PHE B 1 64 ? 0.601 -15.938 0.967 1 79.44 64 PHE B O 1
ATOM 1594 N N . VAL B 1 65 ? 2.746 -16.453 0.51 1 83 65 VAL B N 1
ATOM 1595 C CA . VAL B 1 65 ? 2.414 -17.141 -0.735 1 83 65 VAL B CA 1
ATOM 1596 C C . VAL B 1 65 ? 3.064 -18.516 -0.755 1 83 65 VAL B C 1
ATOM 1598 O O . VAL B 1 65 ? 3.973 -18.797 0.033 1 83 65 VAL B O 1
ATOM 1601 N N . ARG B 1 66 ? 2.58 -19.375 -1.652 1 82.25 66 ARG B N 1
ATOM 1602 C CA . ARG B 1 66 ? 3.172 -20.688 -1.836 1 82.25 66 ARG B CA 1
ATOM 1603 C C . ARG B 1 66 ? 4.562 -20.594 -2.457 1 82.25 66 ARG B C 1
ATOM 1605 O O . ARG B 1 66 ? 4.801 -19.734 -3.318 1 82.25 66 ARG B O 1
ATOM 1612 N N . PRO B 1 67 ? 5.457 -21.531 -2.064 1 88.56 67 PRO B N 1
ATOM 1613 C CA . PRO B 1 67 ? 6.812 -21.516 -2.625 1 88.56 67 PRO B CA 1
ATOM 1614 C C . PRO B 1 67 ? 6.82 -21.594 -4.148 1 88.56 67 PRO B C 1
ATOM 1616 O O . PRO B 1 67 ? 7.617 -20.906 -4.797 1 88.56 67 PRO B O 1
ATOM 1619 N N . GLN B 1 68 ? 5.941 -22.281 -4.648 1 85.5 68 GLN B N 1
ATOM 1620 C CA . GLN B 1 68 ? 5.875 -22.406 -6.098 1 85.5 68 GLN B CA 1
ATOM 1621 C C . GLN B 1 68 ? 5.547 -21.062 -6.754 1 85.5 68 GLN B C 1
ATOM 1623 O O . GLN B 1 68 ? 6.109 -20.719 -7.797 1 85.5 68 GLN B O 1
ATOM 1628 N N . SER B 1 69 ? 4.594 -20.312 -6.191 1 85.06 69 SER B N 1
ATOM 1629 C CA . SER B 1 69 ? 4.246 -19 -6.695 1 85.06 69 SER B CA 1
ATOM 1630 C C . SER B 1 69 ? 5.418 -18.031 -6.566 1 85.06 69 SER B C 1
ATOM 1632 O O . SER B 1 69 ? 5.688 -17.25 -7.48 1 85.06 69 SER B O 1
ATOM 1634 N N . MET B 1 70 ? 6.031 -18.094 -5.484 1 91.31 70 MET B N 1
ATOM 1635 C CA . MET B 1 70 ? 7.195 -17.234 -5.242 1 91.31 70 MET B CA 1
ATOM 1636 C C . MET B 1 70 ? 8.312 -17.547 -6.234 1 91.31 70 MET B C 1
ATOM 1638 O O . MET B 1 70 ? 8.977 -16.641 -6.734 1 91.31 70 MET B O 1
ATOM 1642 N N . ARG B 1 71 ? 8.547 -18.812 -6.539 1 93.44 71 ARG B N 1
ATOM 1643 C CA . ARG B 1 71 ? 9.562 -19.203 -7.512 1 93.44 71 ARG B CA 1
ATOM 1644 C C . ARG B 1 71 ? 9.289 -18.562 -8.875 1 93.44 71 ARG B C 1
ATOM 1646 O O . ARG B 1 71 ? 10.219 -18.125 -9.547 1 93.44 71 ARG B O 1
ATOM 1653 N N . MET B 1 72 ? 8.047 -18.484 -9.18 1 90.44 72 MET B N 1
ATOM 1654 C CA . MET B 1 72 ? 7.676 -17.844 -10.445 1 90.44 72 MET B CA 1
ATOM 1655 C C . MET B 1 72 ? 7.988 -16.359 -10.422 1 90.44 72 MET B C 1
ATOM 1657 O O . MET B 1 72 ? 8.508 -15.812 -11.398 1 90.44 72 MET B O 1
ATOM 1661 N N . THR B 1 73 ? 7.602 -15.742 -9.383 1 91.44 73 THR B N 1
ATOM 1662 C CA . THR B 1 73 ? 7.883 -14.32 -9.219 1 91.44 73 THR B CA 1
ATOM 1663 C C . THR B 1 73 ? 9.383 -14.055 -9.281 1 91.44 73 THR B C 1
ATOM 1665 O O . THR B 1 73 ? 9.828 -13.141 -9.977 1 91.44 73 THR B O 1
ATOM 1668 N N . VAL B 1 74 ? 10.133 -14.875 -8.602 1 96.12 74 VAL B N 1
ATOM 1669 C CA . VAL B 1 74 ? 11.586 -14.742 -8.555 1 96.12 74 VAL B CA 1
ATOM 1670 C C . VAL B 1 74 ? 12.172 -14.984 -9.938 1 96.12 74 VAL B C 1
ATOM 1672 O O . VAL B 1 74 ? 13.039 -14.234 -10.391 1 96.12 74 VAL B O 1
ATOM 1675 N N . SER B 1 75 ? 11.727 -16.016 -10.555 1 95.81 75 SER B N 1
ATOM 1676 C CA . SER B 1 75 ? 12.203 -16.328 -11.906 1 95.81 75 SER B CA 1
ATOM 1677 C C . SER B 1 75 ? 11.969 -15.164 -12.859 1 95.81 75 SER B C 1
ATOM 1679 O O . SER B 1 75 ? 12.836 -14.836 -13.672 1 95.81 75 SER B O 1
ATOM 1681 N N . ALA B 1 76 ? 10.859 -14.555 -12.766 1 93.44 76 ALA B N 1
ATOM 1682 C CA . ALA B 1 76 ? 10.539 -13.398 -13.609 1 93.44 76 ALA B CA 1
ATOM 1683 C C . ALA B 1 76 ? 11.5 -12.242 -13.344 1 93.44 76 ALA B C 1
ATOM 1685 O O . ALA B 1 76 ? 12 -11.617 -14.273 1 93.44 76 ALA B O 1
ATOM 1686 N N . LEU B 1 77 ? 11.75 -11.961 -12.109 1 96.38 77 LEU B N 1
ATOM 1687 C CA . LEU B 1 77 ? 12.648 -10.875 -11.727 1 96.38 77 LEU B CA 1
ATOM 1688 C C . LEU B 1 77 ? 14.07 -11.164 -12.195 1 96.38 77 LEU B C 1
ATOM 1690 O O . LEU B 1 77 ? 14.797 -10.25 -12.586 1 96.38 77 LEU B O 1
ATOM 1694 N N . GLU B 1 78 ? 14.484 -12.445 -12.148 1 97.31 78 GLU B N 1
ATOM 1695 C CA . GLU B 1 78 ? 15.781 -12.852 -12.672 1 97.31 78 GLU B CA 1
ATOM 1696 C C . GLU B 1 78 ? 15.875 -12.625 -14.18 1 97.31 78 GLU B C 1
ATOM 1698 O O . GLU B 1 78 ? 16.875 -12.133 -14.68 1 97.31 78 GLU B O 1
ATOM 1703 N N . SER B 1 79 ? 14.844 -13.031 -14.797 1 96.12 79 SER B N 1
ATOM 1704 C CA . SER B 1 79 ? 14.82 -12.883 -16.25 1 96.12 79 SER B CA 1
ATOM 1705 C C . SER B 1 79 ? 14.906 -11.422 -16.656 1 96.12 79 SER B C 1
ATOM 1707 O O . SER B 1 79 ? 15.414 -11.094 -17.734 1 96.12 79 SER B O 1
ATOM 1709 N N . MET B 1 80 ? 14.406 -10.508 -15.82 1 94.94 80 MET B N 1
ATOM 1710 C CA . MET B 1 80 ? 14.453 -9.07 -16.062 1 94.94 80 MET B CA 1
ATOM 1711 C C . MET B 1 80 ? 15.773 -8.484 -15.57 1 94.94 80 MET B C 1
ATOM 1713 O O . MET B 1 80 ? 15.984 -7.27 -15.648 1 94.94 80 MET B O 1
ATOM 1717 N N . ALA B 1 81 ? 16.609 -9.312 -14.969 1 97.19 81 ALA B N 1
ATOM 1718 C CA . ALA B 1 81 ? 17.938 -8.961 -14.469 1 97.19 81 ALA B CA 1
ATOM 1719 C C . ALA B 1 81 ? 17.844 -7.996 -13.289 1 97.19 81 ALA B C 1
ATOM 1721 O O . ALA B 1 81 ? 18.719 -7.148 -13.102 1 97.19 81 ALA B O 1
ATOM 1722 N N . LEU B 1 82 ? 16.781 -8.086 -12.547 1 97.44 82 LEU B N 1
ATOM 1723 C CA . LEU B 1 82 ? 16.578 -7.195 -11.406 1 97.44 82 LEU B CA 1
ATOM 1724 C C . LEU B 1 82 ? 17.109 -7.828 -10.125 1 97.44 82 LEU B C 1
ATOM 1726 O O . LEU B 1 82 ? 17.406 -7.129 -9.148 1 97.44 82 LEU B O 1
ATOM 1730 N N . ILE B 1 83 ? 17.125 -9.117 -10.125 1 98.31 83 ILE B N 1
ATOM 1731 C CA . ILE B 1 83 ? 17.734 -9.844 -9.008 1 98.31 83 ILE B CA 1
ATOM 1732 C C . ILE B 1 83 ? 18.688 -10.914 -9.539 1 98.31 83 ILE B C 1
ATOM 1734 O O . ILE B 1 83 ? 18.656 -11.234 -10.727 1 98.31 83 ILE B O 1
ATOM 1738 N N . GLU B 1 84 ? 19.5 -11.43 -8.695 1 98.12 84 GLU B N 1
ATOM 1739 C CA . GLU B 1 84 ? 20.438 -12.508 -9.023 1 98.12 84 GLU B CA 1
ATOM 1740 C C . GLU B 1 84 ? 20.5 -13.539 -7.898 1 98.12 84 GLU B C 1
ATOM 1742 O O . GLU B 1 84 ? 20.172 -13.234 -6.75 1 98.12 84 GLU B O 1
ATOM 1747 N N . ARG B 1 85 ? 20.875 -14.727 -8.32 1 96.5 85 ARG B N 1
ATOM 1748 C CA . ARG B 1 85 ? 20.984 -15.867 -7.418 1 96.5 85 ARG B CA 1
ATOM 1749 C C . ARG B 1 85 ? 22.453 -16.281 -7.238 1 96.5 85 ARG B C 1
ATOM 1751 O O . ARG B 1 85 ? 23.219 -16.297 -8.203 1 96.5 85 ARG B O 1
ATOM 1758 N N . ALA B 1 86 ? 22.844 -16.578 -6.047 1 95.38 86 ALA B N 1
ATOM 1759 C CA . ALA B 1 86 ? 24.172 -17.109 -5.746 1 95.38 86 ALA B CA 1
ATOM 1760 C C . ALA B 1 86 ? 24.094 -18.203 -4.691 1 95.38 86 ALA B C 1
ATOM 1762 O O . ALA B 1 86 ? 23.172 -18.219 -3.873 1 95.38 86 ALA B O 1
ATOM 1763 N N . PRO B 1 87 ? 25.031 -19.141 -4.789 1 91.69 87 PRO B N 1
ATOM 1764 C CA . PRO B 1 87 ? 25.062 -20.125 -3.717 1 91.69 87 PRO B CA 1
ATOM 1765 C C . PRO B 1 87 ? 25.281 -19.516 -2.338 1 91.69 87 PRO B C 1
ATOM 1767 O O . PRO B 1 87 ? 26.016 -18.531 -2.203 1 91.69 87 PRO B O 1
ATOM 1770 N N . ASP B 1 88 ? 24.516 -19.953 -1.432 1 85.06 88 ASP B N 1
ATOM 1771 C CA . ASP B 1 88 ? 24.734 -19.5 -0.059 1 85.06 88 ASP B CA 1
ATOM 1772 C C . ASP B 1 88 ? 26.125 -19.906 0.433 1 85.06 88 ASP B C 1
ATOM 1774 O O . ASP B 1 88 ? 26.484 -21.094 0.397 1 85.06 88 ASP B O 1
ATOM 1778 N N . PRO B 1 89 ? 26.906 -18.969 0.887 1 83.06 89 PRO B N 1
ATOM 1779 C CA . PRO B 1 89 ? 28.266 -19.312 1.334 1 83.06 89 PRO B CA 1
ATOM 1780 C C . PRO B 1 89 ? 28.281 -20.25 2.541 1 83.06 89 PRO B C 1
ATOM 1782 O O . PRO B 1 89 ? 29.219 -21.016 2.727 1 83.06 89 PRO B O 1
ATOM 1785 N N . ASP B 1 90 ? 27.203 -20.125 3.316 1 83.25 90 ASP B N 1
ATOM 1786 C CA . ASP B 1 90 ? 27.141 -20.891 4.562 1 83.25 90 ASP B CA 1
ATOM 1787 C C . ASP B 1 90 ? 26.484 -22.234 4.348 1 83.25 90 ASP B C 1
ATOM 1789 O O . ASP B 1 90 ? 26.625 -23.141 5.172 1 83.25 90 ASP B O 1
ATOM 1793 N N . ASP B 1 91 ? 25.609 -22.234 3.453 1 79.56 91 ASP B N 1
ATOM 1794 C CA . ASP B 1 91 ? 24.906 -23.453 3.1 1 79.56 91 ASP B CA 1
ATOM 1795 C C . ASP B 1 91 ? 24.891 -23.672 1.587 1 79.56 91 ASP B C 1
ATOM 1797 O O . ASP B 1 91 ? 23.984 -23.172 0.898 1 79.56 91 ASP B O 1
ATOM 1801 N N . GLY B 1 92 ? 25.828 -24.406 1.101 1 73.5 92 GLY B N 1
ATOM 1802 C CA . GLY B 1 92 ? 26.016 -24.609 -0.327 1 73.5 92 GLY B CA 1
ATOM 1803 C C . GLY B 1 92 ? 24.781 -25.188 -1.011 1 73.5 92 GLY B C 1
ATOM 1804 O O . GLY B 1 92 ? 24.656 -25.109 -2.234 1 73.5 92 GLY B O 1
ATOM 1805 N N . ARG B 1 93 ? 23.922 -25.641 -0.236 1 80.56 93 ARG B N 1
ATOM 1806 C CA . ARG B 1 93 ? 22.734 -26.266 -0.806 1 80.56 93 ARG B CA 1
ATOM 1807 C C . ARG B 1 93 ? 21.609 -25.25 -0.994 1 80.56 93 ARG B C 1
ATOM 1809 O O . ARG B 1 93 ? 20.641 -25.5 -1.713 1 80.56 93 ARG B O 1
ATOM 1816 N N . GLN B 1 94 ? 21.812 -24.078 -0.451 1 86.5 94 GLN B N 1
ATOM 1817 C CA . GLN B 1 94 ? 20.797 -23.047 -0.579 1 86.5 94 GLN B CA 1
ATOM 1818 C C . GLN B 1 94 ? 21.266 -21.922 -1.495 1 86.5 94 GLN B C 1
ATOM 1820 O O . GLN B 1 94 ? 22.469 -21.688 -1.638 1 86.5 94 GLN B O 1
ATOM 1825 N N . SER B 1 95 ? 20.406 -21.469 -2.213 1 93.75 95 SER B N 1
ATOM 1826 C CA . SER B 1 95 ? 20.703 -20.281 -3.012 1 93.75 95 SER B CA 1
ATOM 1827 C C . SER B 1 95 ? 20.125 -19.016 -2.381 1 93.75 95 SER B C 1
ATOM 1829 O O . SER B 1 95 ? 19.047 -19.062 -1.771 1 93.75 95 SER B O 1
ATOM 1831 N N . VAL B 1 96 ? 20.922 -17.969 -2.455 1 96.12 96 VAL B N 1
ATOM 1832 C CA . VAL B 1 96 ? 20.5 -16.688 -1.916 1 96.12 96 VAL B CA 1
ATOM 1833 C C . VAL B 1 96 ? 20.234 -15.711 -3.059 1 96.12 96 VAL B C 1
ATOM 1835 O O . VAL B 1 96 ? 21 -15.672 -4.035 1 96.12 96 VAL B O 1
ATOM 1838 N N . LEU B 1 97 ? 19.203 -14.898 -2.854 1 97.81 97 LEU B N 1
ATOM 1839 C CA . LEU B 1 97 ? 18.781 -13.898 -3.83 1 97.81 97 LEU B CA 1
ATOM 1840 C C . LEU B 1 97 ? 19.203 -12.5 -3.393 1 97.81 97 LEU B C 1
ATOM 1842 O O . LEU B 1 97 ? 19.125 -12.164 -2.209 1 97.81 97 LEU B O 1
ATOM 1846 N N . SER B 1 98 ? 19.672 -11.703 -4.336 1 98.12 98 SER B N 1
ATOM 1847 C CA . SER B 1 98 ? 20.031 -10.32 -4.062 1 98.12 98 SER B CA 1
ATOM 1848 C C . SER B 1 98 ? 19.641 -9.406 -5.219 1 98.12 98 SER B C 1
ATOM 1850 O O . SER B 1 98 ? 19.391 -9.875 -6.328 1 98.12 98 SER B O 1
ATOM 1852 N N . LEU B 1 99 ? 19.594 -8.117 -4.902 1 97.88 99 LEU B N 1
ATOM 1853 C CA . LEU B 1 99 ? 19.344 -7.133 -5.957 1 97.88 99 LEU B CA 1
ATOM 1854 C C . LEU B 1 99 ? 20.578 -6.977 -6.848 1 97.88 99 LEU B C 1
ATOM 1856 O O . LEU B 1 99 ? 21.703 -6.973 -6.355 1 97.88 99 LEU B O 1
ATOM 1860 N N . THR B 1 100 ? 20.312 -6.91 -8.125 1 97.88 100 THR B N 1
ATOM 1861 C CA . THR B 1 100 ? 21.359 -6.422 -9.023 1 97.88 100 THR B CA 1
ATOM 1862 C C . THR B 1 100 ? 21.438 -4.898 -8.977 1 97.88 100 THR B C 1
ATOM 1864 O O . THR B 1 100 ? 20.609 -4.246 -8.344 1 97.88 100 THR B O 1
ATOM 1867 N N . ASP B 1 101 ? 22.5 -4.328 -9.672 1 97.38 101 ASP B N 1
ATOM 1868 C CA . ASP B 1 101 ? 22.578 -2.879 -9.812 1 97.38 101 ASP B CA 1
ATOM 1869 C C . ASP B 1 101 ? 21.359 -2.328 -10.539 1 97.38 101 ASP B C 1
ATOM 1871 O O . ASP B 1 101 ? 20.844 -1.261 -10.195 1 97.38 101 ASP B O 1
ATOM 1875 N N . GLN B 1 102 ? 20.938 -3.053 -11.492 1 96.5 102 GLN B N 1
ATOM 1876 C CA . GLN B 1 102 ? 19.75 -2.656 -12.234 1 96.5 102 GLN B CA 1
ATOM 1877 C C . GLN B 1 102 ? 18.5 -2.686 -11.336 1 96.5 102 GLN B C 1
ATOM 1879 O O . GLN B 1 102 ? 17.641 -1.811 -11.438 1 96.5 102 GLN B O 1
ATOM 1884 N N . GLY B 1 103 ? 18.422 -3.68 -10.477 1 96.44 103 GLY B N 1
ATOM 1885 C CA . GLY B 1 103 ? 17.328 -3.75 -9.523 1 96.44 103 GLY B CA 1
ATOM 1886 C C . GLY B 1 103 ? 17.281 -2.564 -8.578 1 96.44 103 GLY B C 1
ATOM 1887 O O . GLY B 1 103 ? 16.219 -1.989 -8.344 1 96.44 103 GLY B O 1
ATOM 1888 N N . ARG B 1 104 ? 18.453 -2.15 -8.109 1 95.88 104 ARG B N 1
ATOM 1889 C CA . ARG B 1 104 ? 18.562 -1.009 -7.207 1 95.88 104 ARG B CA 1
ATOM 1890 C C . ARG B 1 104 ? 18.172 0.286 -7.914 1 95.88 104 ARG B C 1
ATOM 1892 O O . ARG B 1 104 ? 17.469 1.121 -7.348 1 95.88 104 ARG B O 1
ATOM 1899 N N . ARG B 1 105 ? 18.625 0.362 -9.125 1 94.69 105 ARG B N 1
ATOM 1900 C CA . ARG B 1 105 ? 18.312 1.546 -9.914 1 94.69 105 ARG B CA 1
ATOM 1901 C C . ARG B 1 105 ? 16.812 1.64 -10.164 1 94.69 105 ARG B C 1
ATOM 1903 O O . ARG B 1 105 ? 16.219 2.721 -10.07 1 94.69 105 ARG B O 1
ATOM 1910 N N . THR B 1 106 ? 16.203 0.537 -10.453 1 93.12 106 THR B N 1
ATOM 1911 C CA . THR B 1 106 ? 14.766 0.49 -10.711 1 93.12 106 THR B CA 1
ATOM 1912 C C . THR B 1 106 ? 13.984 0.961 -9.492 1 93.12 106 THR B C 1
ATOM 1914 O O . THR B 1 106 ? 13.055 1.764 -9.609 1 93.12 106 THR B O 1
ATOM 1917 N N . LEU B 1 107 ? 14.398 0.54 -8.328 1 92.5 107 LEU B N 1
ATOM 1918 C CA . LEU B 1 107 ? 13.742 0.939 -7.09 1 92.5 107 LEU B CA 1
ATOM 1919 C C . LEU B 1 107 ? 13.945 2.428 -6.824 1 92.5 107 LEU B C 1
ATOM 1921 O O . LEU B 1 107 ? 13 3.127 -6.441 1 92.5 107 LEU B O 1
ATOM 1925 N N . THR B 1 108 ? 15.156 2.889 -7.062 1 92.25 108 THR B N 1
ATOM 1926 C CA . THR B 1 108 ? 15.484 4.289 -6.836 1 92.25 108 THR B CA 1
ATOM 1927 C C . THR B 1 108 ? 14.695 5.191 -7.777 1 92.25 108 THR B C 1
ATOM 1929 O O . THR B 1 108 ? 14.156 6.219 -7.355 1 92.25 108 THR B O 1
ATOM 1932 N N . GLU B 1 109 ? 14.602 4.793 -9.031 1 92.12 109 GLU B N 1
ATOM 1933 C CA . GLU B 1 109 ? 13.852 5.555 -10.031 1 92.12 109 GLU B CA 1
ATOM 1934 C C . GLU B 1 109 ? 12.359 5.562 -9.711 1 92.12 109 GLU B C 1
ATOM 1936 O O . GLU B 1 109 ? 11.68 6.574 -9.914 1 92.12 109 GLU B O 1
ATOM 1941 N N . GLY B 1 110 ? 11.875 4.449 -9.258 1 90.19 110 GLY B N 1
ATOM 1942 C CA . GLY B 1 110 ? 10.484 4.391 -8.828 1 90.19 110 GLY B CA 1
ATOM 1943 C C . GLY B 1 110 ? 10.18 5.34 -7.684 1 90.19 110 GLY B C 1
ATOM 1944 O O . GLY B 1 110 ? 9.164 6.039 -7.711 1 90.19 110 GLY B O 1
ATOM 1945 N N . ARG B 1 111 ? 11.039 5.375 -6.684 1 89.25 111 ARG B N 1
ATOM 1946 C CA . ARG B 1 111 ? 10.898 6.285 -5.555 1 89.25 111 ARG B CA 1
ATOM 1947 C C . ARG B 1 111 ? 10.969 7.738 -6.004 1 89.25 111 ARG B C 1
ATOM 1949 O O . ARG B 1 111 ? 10.203 8.578 -5.535 1 89.25 111 ARG B O 1
ATOM 1956 N N . ALA B 1 112 ? 11.852 8 -6.922 1 92.25 112 ALA B N 1
ATOM 1957 C CA . ALA B 1 112 ? 12.023 9.359 -7.438 1 92.25 112 ALA B CA 1
ATOM 1958 C C . ALA B 1 112 ? 10.789 9.812 -8.203 1 92.25 112 ALA B C 1
ATOM 1960 O O . ALA B 1 112 ? 10.367 10.969 -8.078 1 92.25 112 ALA B O 1
ATOM 1961 N N . ALA B 1 113 ? 10.203 8.945 -8.992 1 91.88 113 ALA B N 1
ATOM 1962 C CA . ALA B 1 113 ? 9.008 9.273 -9.766 1 91.88 113 ALA B CA 1
ATOM 1963 C C . ALA B 1 113 ? 7.832 9.594 -8.844 1 91.88 113 ALA B C 1
ATOM 1965 O O . ALA B 1 113 ? 7.102 10.555 -9.07 1 91.88 113 ALA B O 1
ATOM 1966 N N . LYS B 1 114 ? 7.691 8.773 -7.812 1 91.5 114 LYS B N 1
ATOM 1967 C CA . LYS B 1 114 ? 6.637 9 -6.828 1 91.5 114 LYS B CA 1
ATOM 1968 C C . LYS B 1 114 ? 6.805 10.344 -6.137 1 91.5 114 LYS B C 1
ATOM 1970 O O . LYS B 1 114 ? 5.852 11.125 -6.035 1 91.5 114 LYS B O 1
ATOM 1975 N N . ARG B 1 115 ? 8.031 10.664 -5.711 1 92.75 115 ARG B N 1
ATOM 1976 C CA . ARG B 1 115 ? 8.312 11.938 -5.051 1 92.75 115 ARG B CA 1
ATOM 1977 C C . ARG B 1 115 ? 8.094 13.109 -6.008 1 92.75 115 ARG B C 1
ATOM 1979 O O . ARG B 1 115 ? 7.605 14.164 -5.602 1 92.75 115 ARG B O 1
ATOM 1986 N N . GLY B 1 116 ? 8.508 12.859 -7.258 1 93.5 116 GLY B N 1
ATOM 1987 C CA . GLY B 1 116 ? 8.32 13.898 -8.258 1 93.5 116 GLY B CA 1
ATOM 1988 C C . GLY B 1 116 ? 6.867 14.281 -8.453 1 93.5 116 GLY B C 1
ATOM 1989 O O . GLY B 1 116 ? 6.523 15.461 -8.43 1 93.5 116 GLY B O 1
ATOM 1990 N N . TRP B 1 117 ? 6.059 13.344 -8.688 1 92.62 117 TRP B N 1
ATOM 1991 C CA . TRP B 1 117 ? 4.625 13.586 -8.844 1 92.62 117 TRP B CA 1
ATOM 1992 C C . TRP B 1 117 ? 4.062 14.305 -7.621 1 92.62 117 TRP B C 1
ATOM 1994 O O . TRP B 1 117 ? 3.348 15.305 -7.758 1 92.62 117 TRP B O 1
ATOM 2004 N N . LEU B 1 118 ? 4.395 13.805 -6.371 1 95.56 118 LEU B N 1
ATOM 2005 C CA . LEU B 1 118 ? 3.826 14.367 -5.152 1 95.56 118 LEU B CA 1
ATOM 2006 C C . LEU B 1 118 ? 4.344 15.781 -4.918 1 95.56 118 LEU B C 1
ATOM 2008 O O . LEU B 1 118 ? 3.592 16.656 -4.488 1 95.56 118 LEU B O 1
ATOM 2012 N N . SER B 1 119 ? 5.633 16 -5.199 1 96.94 119 SER B N 1
ATOM 2013 C CA . SER B 1 119 ? 6.207 17.328 -5.086 1 96.94 119 SER B CA 1
ATOM 2014 C C . SER B 1 119 ? 5.477 18.328 -5.98 1 96.94 119 SER B C 1
ATOM 2016 O O . SER B 1 119 ? 5.188 19.453 -5.562 1 96.94 119 SER B O 1
ATOM 2018 N N . GLU B 1 120 ? 5.121 17.906 -7.207 1 96.56 120 GLU B N 1
ATOM 2019 C CA . GLU B 1 120 ? 4.391 18.75 -8.141 1 96.56 120 GLU B CA 1
ATOM 2020 C C . GLU B 1 120 ? 2.984 19.062 -7.629 1 96.56 120 GLU B C 1
ATOM 2022 O O . GLU B 1 120 ? 2.523 20.203 -7.707 1 96.56 120 GLU B O 1
ATOM 2027 N N . ALA B 1 121 ? 2.344 18.031 -7.137 1 96.12 121 ALA B N 1
ATOM 2028 C CA . ALA B 1 121 ? 0.999 18.219 -6.598 1 96.12 121 ALA B CA 1
ATOM 2029 C C . ALA B 1 121 ? 1.005 19.172 -5.41 1 96.12 121 ALA B C 1
ATOM 2031 O O . ALA B 1 121 ? 0.155 20.062 -5.316 1 96.12 121 ALA B O 1
ATOM 2032 N N . VAL B 1 122 ? 1.996 19.016 -4.527 1 97.69 122 VAL B N 1
ATOM 2033 C CA . VAL B 1 122 ? 2.129 19.859 -3.34 1 97.69 122 VAL B CA 1
ATOM 2034 C C . VAL B 1 122 ? 2.381 21.297 -3.752 1 97.69 122 VAL B C 1
ATOM 2036 O O . VAL B 1 122 ? 1.731 22.219 -3.244 1 97.69 122 VAL B O 1
ATOM 2039 N N . SER B 1 123 ? 3.262 21.516 -4.629 1 97.12 123 SER B N 1
ATOM 2040 C CA . SER B 1 123 ? 3.613 22.844 -5.105 1 97.12 123 SER B CA 1
ATOM 2041 C C . SER B 1 123 ? 2.42 23.531 -5.766 1 97.12 123 SER B C 1
ATOM 2043 O O . SER B 1 123 ? 2.207 24.734 -5.582 1 97.12 123 SER B O 1
ATOM 2045 N N . ALA B 1 124 ? 1.612 22.766 -6.516 1 97.06 124 ALA B N 1
ATOM 2046 C CA . ALA B 1 124 ? 0.503 23.312 -7.293 1 97.06 124 ALA B CA 1
ATOM 2047 C C . ALA B 1 124 ? -0.698 23.609 -6.398 1 97.06 124 ALA B C 1
ATOM 2049 O O . ALA B 1 124 ? -1.429 24.578 -6.633 1 97.06 124 ALA B O 1
ATOM 2050 N N . GLU B 1 125 ? -0.86 22.781 -5.348 1 97.56 125 GLU B N 1
ATOM 2051 C CA . GLU B 1 125 ? -2.152 22.797 -4.668 1 97.56 125 GLU B CA 1
ATOM 2052 C C . GLU B 1 125 ? -2.055 23.516 -3.32 1 97.56 125 GLU B C 1
ATOM 2054 O O . GLU B 1 125 ? -3.072 23.906 -2.744 1 97.56 125 GLU B O 1
ATOM 2059 N N . LEU B 1 126 ? -0.822 23.672 -2.807 1 97.81 126 LEU B N 1
ATOM 2060 C CA . LEU B 1 126 ? -0.718 24.172 -1.443 1 97.81 126 LEU B CA 1
ATOM 2061 C C . LEU B 1 126 ? 0.047 25.484 -1.408 1 97.81 126 LEU B C 1
ATOM 2063 O O . LEU B 1 126 ? 1.071 25.641 -2.078 1 97.81 126 LEU B O 1
ATOM 2067 N N . ASP B 1 127 ? -0.454 26.453 -0.683 1 97.69 127 ASP B N 1
ATOM 2068 C CA . ASP B 1 127 ? 0.3 27.688 -0.436 1 97.69 127 ASP B CA 1
ATOM 2069 C C . ASP B 1 127 ? 1.319 27.484 0.683 1 97.69 127 ASP B C 1
ATOM 2071 O O . ASP B 1 127 ? 1.376 26.422 1.297 1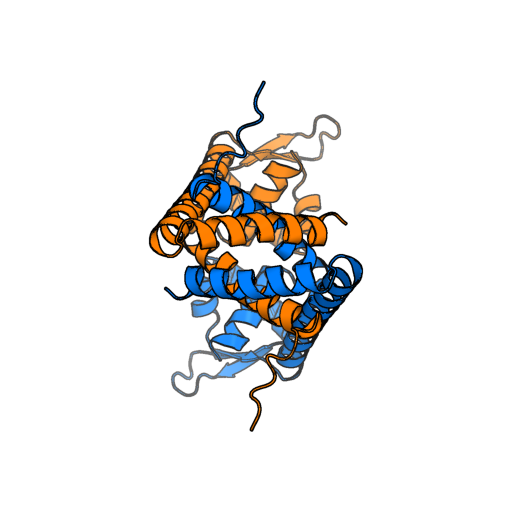 97.69 127 ASP B O 1
ATOM 2075 N N . PRO B 1 128 ? 2.201 28.375 0.956 1 96.94 128 PRO B N 1
ATOM 2076 C CA . PRO B 1 128 ? 3.289 28.203 1.92 1 96.94 128 PRO B CA 1
ATOM 2077 C C . PRO B 1 128 ? 2.785 27.859 3.318 1 96.94 128 PRO B C 1
ATOM 2079 O O . PRO B 1 128 ? 3.402 27.047 4.02 1 96.94 128 PRO B O 1
ATOM 2082 N N . ALA B 1 129 ? 1.691 28.469 3.719 1 97.25 129 ALA B N 1
ATOM 2083 C CA . ALA B 1 129 ? 1.141 28.172 5.039 1 97.25 129 ALA B CA 1
ATOM 2084 C C . ALA B 1 129 ? 0.612 26.734 5.105 1 97.25 129 ALA B C 1
ATOM 2086 O O . ALA B 1 129 ? 0.819 26.031 6.098 1 97.25 129 ALA B O 1
ATOM 2087 N N . GLU B 1 130 ? -0.053 26.297 4.031 1 98 130 GLU B N 1
ATOM 2088 C CA . GLU B 1 130 ? -0.578 24.938 3.938 1 98 130 GLU B CA 1
ATOM 2089 C C . GLU B 1 130 ? 0.551 23.906 3.859 1 98 130 GLU B C 1
ATOM 2091 O O . GLU B 1 130 ? 0.446 22.812 4.422 1 98 130 GLU B O 1
ATOM 2096 N N . LEU B 1 131 ? 1.561 24.297 3.148 1 98 131 LEU B N 1
ATOM 2097 C CA . LEU B 1 131 ? 2.738 23.438 3.066 1 98 131 LEU B CA 1
ATOM 2098 C C . LEU B 1 131 ? 3.346 23.219 4.445 1 98 131 LEU B C 1
ATOM 2100 O O . LEU B 1 131 ? 3.703 22.094 4.797 1 98 131 LEU B O 1
ATOM 2104 N N . ARG B 1 132 ? 3.426 24.266 5.203 1 97.62 132 ARG B N 1
ATOM 2105 C CA . ARG B 1 132 ? 3.941 24.156 6.562 1 97.62 132 ARG B CA 1
ATOM 2106 C C . ARG B 1 132 ? 3.031 23.281 7.422 1 97.62 132 ARG B C 1
ATOM 2108 O O . ARG B 1 132 ? 3.51 22.469 8.211 1 97.62 132 ARG B O 1
ATOM 2115 N N . GLN B 1 133 ? 1.728 23.438 7.25 1 97.5 133 GLN B N 1
ATOM 2116 C CA . GLN B 1 133 ? 0.764 22.625 7.977 1 97.5 133 GLN B CA 1
ATOM 2117 C C . GLN B 1 133 ? 0.953 21.141 7.66 1 97.5 133 GLN B C 1
ATOM 2119 O O . GLN B 1 133 ? 0.902 20.297 8.555 1 97.5 133 GLN B O 1
ATOM 2124 N N . LEU B 1 134 ? 1.16 20.844 6.398 1 98.19 134 LEU B N 1
ATOM 2125 C CA . LEU B 1 134 ? 1.363 19.453 5.996 1 98.19 134 LEU B CA 1
ATOM 2126 C C . LEU B 1 134 ? 2.684 18.922 6.539 1 98.19 134 LEU B C 1
ATOM 2128 O O . LEU B 1 134 ? 2.752 17.781 6.996 1 98.19 134 LEU B O 1
ATOM 2132 N N . ALA B 1 135 ? 3.705 19.75 6.523 1 98.12 135 ALA B N 1
ATOM 2133 C CA . ALA B 1 135 ? 4.992 19.344 7.09 1 98.12 135 ALA B CA 1
ATOM 2134 C C . ALA B 1 135 ? 4.859 19 8.57 1 98.12 135 ALA B C 1
ATOM 2136 O O . ALA B 1 135 ? 5.418 18.016 9.031 1 98.12 135 ALA B O 1
ATOM 2137 N N . ASP B 1 136 ? 4.125 19.828 9.258 1 97.69 136 ASP B N 1
ATOM 2138 C CA . ASP B 1 136 ? 3.891 19.578 10.672 1 97.69 136 ASP B CA 1
ATOM 2139 C C . ASP B 1 136 ? 3.111 18.281 10.883 1 97.69 136 ASP B C 1
ATOM 2141 O O . ASP B 1 136 ? 3.371 17.547 11.836 1 97.69 136 ASP B O 1
ATOM 2145 N N . ALA B 1 137 ? 2.152 18.031 10.016 1 98.06 137 ALA B N 1
ATOM 2146 C CA . ALA B 1 137 ? 1.354 16.812 10.117 1 98.06 137 ALA B CA 1
ATOM 2147 C C . ALA B 1 137 ? 2.211 15.57 9.867 1 98.06 137 ALA B C 1
ATOM 2149 O O . ALA B 1 137 ? 1.973 14.516 10.453 1 98.06 137 ALA B O 1
ATOM 2150 N N . VAL B 1 138 ? 3.193 15.688 8.992 1 98.19 138 VAL B N 1
ATOM 2151 C CA . VAL B 1 138 ? 4.109 14.586 8.719 1 98.19 138 VAL B CA 1
ATOM 2152 C C . VAL B 1 138 ? 4.824 14.18 10.008 1 98.19 138 VAL B C 1
ATOM 2154 O O . VAL B 1 138 ? 5.012 12.992 10.273 1 98.19 138 VAL B O 1
ATOM 2157 N N . VAL B 1 139 ? 5.164 15.148 10.805 1 97.69 139 VAL B N 1
ATOM 2158 C CA . VAL B 1 139 ? 5.812 14.883 12.086 1 97.69 139 VAL B CA 1
ATOM 2159 C C . VAL B 1 139 ? 4.859 14.117 12.992 1 97.69 139 VAL B C 1
ATOM 2161 O O . VAL B 1 139 ? 5.27 13.172 13.68 1 97.69 139 VAL B O 1
ATOM 2164 N N . LEU B 1 140 ? 3.619 14.492 13 1 98.25 140 LEU B N 1
ATOM 2165 C CA . LEU B 1 140 ? 2.617 13.789 13.797 1 98.25 140 LEU B CA 1
ATOM 2166 C C . LEU B 1 140 ? 2.432 12.359 13.297 1 98.25 140 LEU B C 1
ATOM 2168 O O . LEU B 1 140 ? 2.305 11.43 14.102 1 98.25 140 LEU B O 1
ATOM 2172 N N . LEU B 1 141 ? 2.396 12.148 11.969 1 98.19 141 LEU B N 1
ATOM 2173 C CA . LEU B 1 141 ? 2.266 10.82 11.391 1 98.19 141 LEU B CA 1
ATOM 2174 C C . LEU B 1 141 ? 3.449 9.938 11.781 1 98.19 141 LEU B C 1
ATOM 2176 O O . LEU B 1 141 ? 3.283 8.75 12.047 1 98.19 141 LEU B O 1
ATOM 2180 N N . GLU B 1 142 ? 4.629 10.562 11.828 1 97.25 142 GLU B N 1
ATOM 2181 C CA . GLU B 1 142 ? 5.816 9.82 12.25 1 97.25 142 GLU B CA 1
ATOM 2182 C C . GLU B 1 142 ? 5.66 9.297 13.672 1 97.25 142 GLU B C 1
ATOM 2184 O O . GLU B 1 142 ? 6.055 8.164 13.969 1 97.25 142 GLU B O 1
ATOM 2189 N N . ARG B 1 143 ? 5.094 10.078 14.477 1 96.75 143 ARG B N 1
ATOM 2190 C CA . ARG B 1 143 ? 4.875 9.664 15.859 1 96.75 143 ARG B CA 1
ATOM 2191 C C . ARG B 1 143 ? 3.914 8.484 15.938 1 96.75 143 ARG B C 1
ATOM 2193 O O . ARG B 1 143 ? 4.082 7.598 16.766 1 96.75 143 ARG B O 1
ATOM 2200 N N . LEU B 1 144 ? 2.916 8.477 15.055 1 96.38 144 LEU B N 1
ATOM 2201 C CA . LEU B 1 144 ? 1.906 7.426 15.062 1 96.38 144 LEU B CA 1
ATOM 2202 C C . LEU B 1 144 ? 2.506 6.09 14.641 1 96.38 144 LEU B C 1
ATOM 2204 O O . LEU B 1 144 ? 2.039 5.031 15.062 1 96.38 144 LEU B O 1
ATOM 2208 N N . VAL B 1 145 ? 3.549 6.113 13.805 1 94.56 145 VAL B N 1
ATOM 2209 C CA . VAL B 1 145 ? 4.043 4.867 13.227 1 94.56 145 VAL B CA 1
ATOM 2210 C C . VAL B 1 145 ? 5.336 4.453 13.93 1 94.56 145 VAL B C 1
ATOM 2212 O O . VAL B 1 145 ? 5.969 3.467 13.539 1 94.56 145 VAL B O 1
ATOM 2215 N N . GLN B 1 146 ? 6 5.18 14.797 1 84.88 146 GLN B N 1
ATOM 2216 C CA . GLN B 1 146 ? 7.25 4.887 15.492 1 84.88 146 GLN B CA 1
ATOM 2217 C C . GLN B 1 146 ? 7.141 3.6 16.297 1 84.88 146 GLN B C 1
ATOM 2219 O O . GLN B 1 146 ? 8.133 2.908 16.516 1 84.88 146 GLN B O 1
ATOM 2224 N N . LYS B 1 147 ? 5.93 3.283 16.797 1 65.81 147 LYS B N 1
ATOM 2225 C CA . LYS B 1 147 ? 5.914 2.082 17.625 1 65.81 147 LYS B CA 1
ATOM 2226 C C . LYS B 1 147 ? 5.504 0.857 16.812 1 65.81 147 LYS B C 1
ATOM 2228 O O . LYS B 1 147 ? 4.727 0.968 15.867 1 65.81 147 LYS B O 1
#

Foldseek 3Di:
DPPPPPPDDPVRVVVVCVVVVVVLVVVLQVQFPCVVADPLLVVVLVCCVVPNKDALVVSCVVVVHDSVVSVVSVVVCVVVVQKDWDQDPVHNVTIIIHGDPVVVVSVVRSVVSSCVVVVVVCVVPDDPVRNVVVVVVVVVVCVVVVD/DPPPPPPDDPVNVVVVCVVVVVVLVVVLQVQFPCVVADPLLVVVLVCCVVPNKDALVVSCVVVVHDSVVSVVSVVVCVVVVQKDWDQDPVHNVTIIIHGDPVVVVSVVRSVVSSCVVVVVVCVVPDDPVRNVVVVVVVVVVCVVVVD

Nearest PDB structures (foldseek):
  1s3j-assembly1_B  TM=7.355E-01  e=5.771E-09  Bacillus subtilis
  2a61-assembly2_C  TM=8.381E-01  e=4.179E-08  Thermotoga maritima
  7kua-assembly1_A-2  TM=5.670E-01  e=4.666E-07  Pseudomonas putida
  3voe-assembly1_A  TM=6.694E-01  e=2.807E-06  Escherichia coli K-12
  5h3r-assembly1_B  TM=6.179E-01  e=1.711E-06  Escherichia coli K-12

Radius of gyration: 21.34 Å; Cα contacts (8 Å, |Δi|>4): 353; chains: 2; bounding box: 57×58×45 Å

Solvent-accessible surface area (backbone atoms only — not comparable to full-atom values): 15675 Å² total; per-residue (Å²): 131,83,81,71,81,68,74,79,44,43,61,56,42,22,47,54,43,54,52,45,48,54,51,42,52,51,52,38,56,70,51,16,76,55,69,80,51,23,67,66,46,47,50,52,52,51,46,33,71,75,70,39,66,45,34,65,65,56,50,10,63,75,52,55,47,55,58,71,58,36,50,51,48,49,50,52,38,39,75,70,48,28,32,48,78,40,68,26,90,90,41,76,87,39,56,31,36,35,68,30,74,58,26,51,48,51,52,53,52,24,52,49,35,27,31,50,54,43,16,50,40,42,56,73,72,39,53,73,70,53,45,47,45,42,46,53,30,45,56,54,51,43,61,60,52,70,112,130,84,8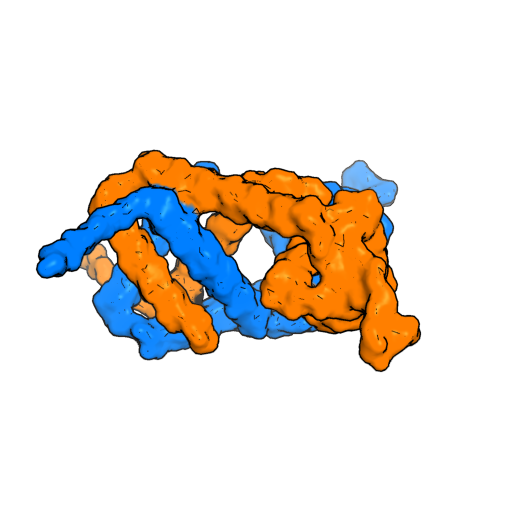2,71,82,70,73,79,46,42,60,56,42,23,47,54,43,53,53,46,49,54,50,42,52,51,51,40,55,70,51,15,77,54,68,81,51,22,68,67,48,46,49,50,51,52,48,33,69,75,71,39,67,43,34,64,65,56,49,11,62,76,52,55,47,53,56,69,58,38,51,52,48,50,50,52,36,38,75,69,48,28,31,46,78,41,68,25,90,8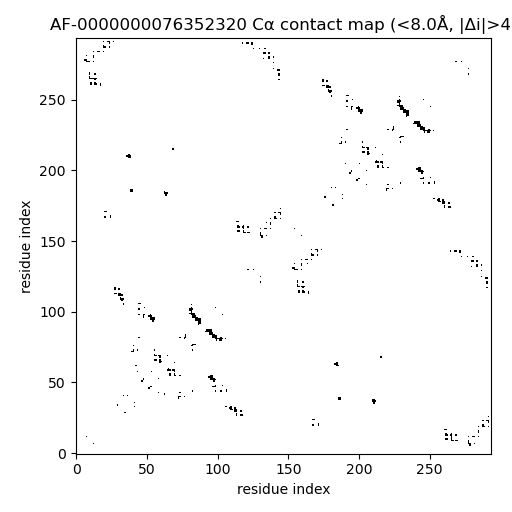7,41,75,86,38,57,30,36,33,67,30,73,59,26,51,48,53,52,51,50,25,52,49,36,28,31,48,55,42,16,50,38,42,58,74,74,40,54,74,70,52,46,48,46,40,46,54,30,44,55,53,51,43,61,59,52,70,112

Organism: Streptomyces venezuelae (NCBI:txid54571)

InterPro domains:
  IPR000835 MarR-type HTH domain [PF12802] (36-94)
  IPR000835 MarR-type HTH domain [PS50995] (14-146)
  IPR000835 MarR-type HTH domain [SM00347] (30-131)
  IPR036388 Winged helix-like DNA-binding domain superfamily [G3DSA:1.10.10.10] (38-99)
  IPR036390 Winged helix DNA-binding domain superfamily [SSF46785] (10-143)
  IPR052526 HTH-type transcriptional regulators in bedaquiline tolerance [PTHR39515] (8-147)

Sequence (294 aa):
MSGHSEEPTPEQVAADLTQVVGRLVRKLRSASPMNGLSPSQRSVLARLDRGGPTTTAELARAEFVRPQSMRMTVSALESMALIERAPDPDDGRQSVLSLTDQGRRTLTEGRAAKRGWLSEAVSAELDPAELRQLADAVVLLERLVQKMSGHSEEPTPEQVAADLTQVVGRLVRKLRSASPMNGLSPSQRSVLARLDRGGPTTTAELARAEFVRPQSMRMTVSALESMALIERAPDPDDGRQSVLSLTDQGRRTLTEGRAAKRGWLSEAVSAELDPAELRQLADAVVLLERLVQK

pLDDT: mean 90.12, std 11.74, range [32.88, 98.31]